Protein AF-A0A6J5XBX4-F1 (afdb_monomer_lite)

Radius of gyration: 30.6 Å; chains: 1; bounding box: 51×80×102 Å

Organism: Prunus armeniaca (NCBI:txid36596)

Secondary structure (DSSP, 8-state):
-------------------GGGGGGGS-----------------------------------------------GGGTGGGGG--HHHHHHHHHHHHHT---SSHHHHHHHTB-TTT-SS-SHHHHHHHHHHHHHHHHHHHHTT-TT--HHHHHHHHHHHH-IIIIIHHHHHHTTGGGTSB--TTS-TTSHHHHHHHHHHHHHHHHHHHT-HHHHHHHHHHHTTT-S-S----

pLDDT: mean 74.4, std 26.39, range [29.2, 98.69]

InterPro domains:
  IPR000999 Ribonuclease III domain [PF14622] (106-212)
  IPR000999 Ribonuclease III domain [PS50142] (91-210)
  IPR000999 Ribonuclease III domain [SM00535] (106-232)
  IPR036389 Ribonuclease III, endonuclease domain superfamily [G3DSA:1.10.1520.10] (89-220)
  IPR036389 Ribonuclease III, endonuclease domain superfamily [SSF69065] (86-211)

Structure (mmCIF, N/CA/C/O backbone):
data_AF-A0A6J5XBX4-F1
#
_entry.id   AF-A0A6J5XBX4-F1
#
loop_
_atom_site.group_PDB
_atom_site.id
_atom_site.type_symbol
_atom_site.label_atom_id
_atom_site.label_alt_id
_atom_site.label_comp_id
_atom_site.label_asym_id
_atom_site.label_entity_id
_atom_site.label_seq_id
_atom_site.pdbx_PDB_ins_code
_atom_site.Cartn_x
_atom_site.Cartn_y
_atom_site.Cartn_z
_atom_site.occupancy
_atom_site.B_iso_or_equiv
_atom_site.auth_seq_id
_atom_site.auth_comp_id
_atom_site.auth_asym_id
_atom_site.auth_atom_id
_atom_site.pdbx_PDB_model_num
ATOM 1 N N . MET A 1 1 ? 5.581 52.463 46.052 1.00 43.09 1 MET A N 1
ATOM 2 C CA . MET A 1 1 ? 6.603 51.425 46.318 1.00 43.09 1 MET A CA 1
ATOM 3 C C . MET A 1 1 ? 6.153 50.147 45.623 1.00 43.09 1 MET A C 1
ATOM 5 O O . MET A 1 1 ? 5.065 49.698 45.934 1.00 43.09 1 MET A O 1
ATOM 9 N N . MET A 1 2 ? 6.795 49.596 44.590 1.00 37.59 2 MET A N 1
ATOM 10 C CA . MET A 1 2 ? 8.200 49.646 44.149 1.00 37.59 2 MET A CA 1
ATOM 11 C C . MET A 1 2 ? 9.188 49.024 45.144 1.00 37.59 2 MET A C 1
ATOM 13 O O . MET A 1 2 ? 9.415 49.614 46.196 1.00 37.59 2 MET A O 1
ATOM 17 N N . LEU A 1 3 ? 9.756 47.886 44.708 1.00 39.56 3 LEU A N 1
ATOM 18 C CA . LEU A 1 3 ? 11.007 47.175 45.051 1.00 39.56 3 LEU A CA 1
ATOM 19 C C . LEU A 1 3 ? 10.707 45.675 45.231 1.00 39.56 3 LEU A C 1
ATOM 21 O O . LEU A 1 3 ? 10.083 45.269 46.202 1.00 39.56 3 LEU A O 1
ATOM 25 N N . LEU A 1 4 ? 10.900 44.848 44.198 1.00 39.78 4 LEU A N 1
ATOM 26 C CA . LEU A 1 4 ? 12.183 44.232 43.811 1.00 39.78 4 LEU A CA 1
ATOM 27 C C . LEU A 1 4 ? 12.921 43.562 44.979 1.00 39.78 4 LEU A C 1
ATOM 29 O O . LEU A 1 4 ? 13.556 44.233 45.786 1.00 39.78 4 LEU A O 1
ATOM 33 N N . TRP A 1 5 ? 12.988 42.232 44.915 1.00 43.03 5 TRP A N 1
ATOM 34 C CA . TRP A 1 5 ? 14.224 41.503 45.188 1.00 43.03 5 TRP A CA 1
ATOM 35 C C . TRP A 1 5 ? 14.583 40.679 43.944 1.00 43.03 5 TRP A C 1
ATOM 37 O O . TRP A 1 5 ? 13.743 39.986 43.374 1.00 43.03 5 TRP A O 1
ATOM 47 N N . LEU A 1 6 ? 15.827 40.823 43.495 1.00 43.91 6 LEU A N 1
ATOM 48 C CA . LEU A 1 6 ? 16.440 40.143 42.349 1.00 43.91 6 LEU A CA 1
ATOM 49 C C . LEU A 1 6 ? 17.718 39.425 42.832 1.00 43.91 6 LEU A C 1
ATOM 51 O O . LEU A 1 6 ? 18.160 39.670 43.949 1.00 43.91 6 LEU A O 1
ATOM 55 N N . PHE A 1 7 ? 18.337 38.634 41.941 1.00 38.19 7 PHE A N 1
ATOM 56 C CA . PHE A 1 7 ? 19.600 37.875 42.102 1.00 38.19 7 PHE A CA 1
ATOM 57 C C . PHE A 1 7 ? 19.521 36.559 42.929 1.00 38.19 7 PHE A C 1
ATOM 59 O O . PHE A 1 7 ? 18.923 36.528 43.992 1.00 38.19 7 PHE A O 1
ATOM 66 N N . SER A 1 8 ? 20.143 35.432 42.520 1.00 33.75 8 SER A N 1
ATOM 67 C CA . SER A 1 8 ? 20.752 35.090 41.211 1.00 33.75 8 SER A CA 1
ATOM 68 C C . SER A 1 8 ? 21.106 33.593 41.039 1.00 33.75 8 SER A C 1
ATOM 70 O O . SER A 1 8 ? 21.663 32.995 41.949 1.00 33.75 8 SER A O 1
ATOM 72 N N . SER A 1 9 ? 20.896 33.052 39.824 1.00 38.34 9 SER A N 1
ATOM 73 C CA . SER A 1 9 ? 21.749 32.083 39.074 1.00 38.34 9 SER A CA 1
ATOM 74 C C . SER A 1 9 ? 22.367 30.861 39.811 1.00 38.34 9 SER A C 1
ATOM 76 O O . SER A 1 9 ? 23.309 31.021 40.580 1.00 38.34 9 SER A O 1
ATOM 78 N N . ARG A 1 10 ? 21.993 29.597 39.498 1.00 38.75 10 ARG A N 1
ATOM 79 C CA . ARG A 1 10 ? 22.604 28.671 38.478 1.00 38.75 10 ARG A CA 1
ATOM 80 C C . ARG A 1 10 ? 22.018 27.234 38.637 1.00 38.75 10 ARG A C 1
ATOM 82 O O . ARG A 1 10 ? 21.456 26.970 39.687 1.00 38.75 10 ARG A O 1
ATOM 89 N N . ARG A 1 11 ? 22.114 26.231 37.732 1.00 37.88 11 ARG A N 1
ATOM 90 C CA . ARG A 1 11 ? 22.631 26.066 36.339 1.00 37.88 11 ARG A CA 1
ATOM 91 C C . ARG A 1 11 ? 22.046 24.773 35.692 1.00 37.88 11 ARG A C 1
ATOM 93 O O . ARG A 1 11 ? 22.418 23.688 36.118 1.00 37.88 11 ARG A O 1
ATOM 100 N N . GLY A 1 12 ? 21.316 24.874 34.569 1.00 32.12 12 GLY A N 1
ATOM 101 C CA . GLY A 1 12 ? 21.029 23.753 33.631 1.00 32.12 12 GLY A CA 1
ATOM 102 C C . GLY A 1 12 ? 19.823 22.867 34.000 1.00 32.12 12 GLY A C 1
ATOM 103 O O . GLY A 1 12 ? 19.654 22.513 35.153 1.00 32.12 12 GLY A O 1
ATOM 104 N N . ARG A 1 13 ? 18.933 22.466 33.083 1.00 38.69 13 ARG A N 1
ATOM 105 C CA . ARG A 1 13 ? 19.148 21.891 31.738 1.00 38.69 13 ARG A CA 1
ATOM 106 C C . ARG A 1 13 ? 17.944 22.234 30.829 1.00 38.69 13 ARG A C 1
ATOM 108 O O . ARG A 1 13 ? 16.817 22.283 31.307 1.00 38.69 13 ARG A O 1
ATOM 115 N N . ARG A 1 14 ? 18.167 22.498 29.533 1.00 37.31 14 ARG A N 1
ATOM 116 C CA . ARG A 1 14 ? 17.094 22.859 28.578 1.00 37.31 14 ARG A CA 1
ATOM 117 C C . ARG A 1 14 ? 16.265 21.625 28.193 1.00 37.31 14 ARG A C 1
ATOM 119 O O . ARG A 1 14 ? 16.798 20.756 27.511 1.00 37.31 14 ARG A O 1
ATOM 126 N N . SER A 1 15 ? 14.975 21.612 28.521 1.00 40.94 15 SER A N 1
ATOM 127 C CA . SER A 1 15 ? 13.969 20.850 27.768 1.00 40.94 15 SER A CA 1
ATOM 128 C C . SER A 1 15 ? 13.243 21.819 26.845 1.00 40.94 15 SER A C 1
ATOM 130 O O . SER A 1 15 ? 12.571 22.733 27.316 1.00 40.94 15 SER A O 1
ATOM 132 N N . GLN A 1 16 ? 13.405 21.652 25.533 1.00 43.25 16 GLN A N 1
ATOM 133 C CA . GLN A 1 16 ? 12.597 22.379 24.558 1.00 43.25 16 GLN A CA 1
ATOM 134 C C . GLN A 1 16 ? 11.221 21.716 24.492 1.00 43.25 16 GLN A C 1
ATOM 136 O O . GLN A 1 16 ? 11.090 20.604 23.987 1.00 43.25 16 GLN A O 1
ATOM 141 N N . ALA A 1 17 ? 10.201 22.393 25.018 1.00 40.22 17 ALA A N 1
ATOM 142 C CA . ALA A 1 17 ? 8.822 22.057 24.701 1.00 40.22 17 ALA A CA 1
ATOM 143 C C . ALA A 1 17 ? 8.574 22.449 23.239 1.00 40.22 17 ALA A C 1
ATOM 145 O O . ALA A 1 17 ? 8.551 23.634 22.912 1.00 40.22 17 ALA A O 1
ATOM 146 N N . ILE A 1 18 ? 8.445 21.457 22.358 1.00 42.72 18 ILE A N 1
ATOM 147 C CA . ILE A 1 18 ? 8.071 21.684 20.961 1.00 42.72 18 ILE A CA 1
ATOM 148 C C . ILE A 1 18 ? 6.553 21.875 20.939 1.00 42.72 18 ILE A C 1
ATOM 150 O O . ILE A 1 18 ? 5.797 20.910 21.053 1.00 42.72 18 ILE A O 1
ATOM 154 N N . THR A 1 19 ? 6.110 23.128 20.850 1.00 42.91 19 THR A N 1
ATOM 155 C CA . THR A 1 19 ? 4.705 23.465 20.609 1.00 42.91 19 THR A CA 1
ATOM 156 C C . THR A 1 19 ? 4.312 23.111 19.176 1.00 42.91 19 THR A C 1
ATOM 158 O O . THR A 1 19 ? 5.121 23.170 18.247 1.00 42.91 19 THR A O 1
ATOM 161 N N . VAL A 1 20 ? 3.050 22.718 18.997 1.00 49.91 20 VAL A N 1
ATOM 162 C CA . VAL A 1 20 ? 2.540 22.138 17.740 1.00 49.91 20 VAL A CA 1
ATOM 163 C C . VAL A 1 20 ? 2.503 23.165 16.589 1.00 49.91 20 VAL A C 1
ATOM 165 O O . VAL A 1 20 ? 2.514 22.784 15.420 1.00 49.91 20 VAL A O 1
ATOM 168 N N . ASP A 1 21 ? 2.569 24.463 16.904 1.00 45.53 21 ASP A N 1
ATOM 169 C CA . ASP A 1 21 ? 2.578 25.577 15.942 1.00 45.53 21 ASP A CA 1
ATOM 170 C C . ASP A 1 21 ? 3.748 25.547 14.944 1.00 45.53 21 ASP A C 1
ATOM 172 O O . ASP A 1 21 ? 3.637 26.068 13.833 1.00 45.53 21 ASP A O 1
ATOM 176 N N . MET A 1 22 ? 4.880 24.921 15.294 1.00 44.16 22 MET A N 1
ATOM 177 C CA . MET A 1 22 ? 6.066 24.947 14.429 1.00 44.16 22 MET A CA 1
ATOM 178 C C . MET A 1 22 ? 5.907 24.106 13.148 1.00 44.16 22 MET A C 1
ATOM 180 O O . MET A 1 22 ? 6.608 24.354 12.168 1.00 44.16 22 MET A O 1
ATOM 184 N N . VAL A 1 23 ? 4.967 23.152 13.116 1.00 48.44 23 VAL A N 1
ATOM 185 C CA . VAL A 1 23 ? 4.737 22.282 11.945 1.00 48.44 23 VAL A CA 1
ATOM 186 C C . VAL A 1 23 ? 3.927 22.989 10.849 1.00 48.44 23 VAL A C 1
ATOM 188 O O . VAL A 1 23 ? 4.142 22.720 9.669 1.00 48.44 23 VAL A O 1
ATOM 191 N N . MET A 1 24 ? 3.063 23.951 11.197 1.00 45.25 24 MET A N 1
ATOM 192 C CA . MET A 1 24 ? 2.291 24.718 10.203 1.00 45.25 24 MET A CA 1
ATOM 193 C C . MET A 1 24 ? 3.092 25.842 9.529 1.00 45.25 24 MET A C 1
ATOM 195 O O . MET A 1 24 ? 2.764 26.250 8.418 1.00 45.25 24 MET A O 1
ATOM 199 N N . SER A 1 25 ? 4.193 26.298 10.135 1.00 37.94 25 SER A N 1
ATOM 200 C CA . SER A 1 25 ? 5.011 27.397 9.591 1.00 37.94 25 SER A CA 1
ATOM 201 C C . SER A 1 25 ? 5.990 26.977 8.474 1.00 37.94 25 SER A C 1
ATOM 203 O O . SER A 1 25 ? 6.701 27.810 7.919 1.00 37.94 25 SER A O 1
AT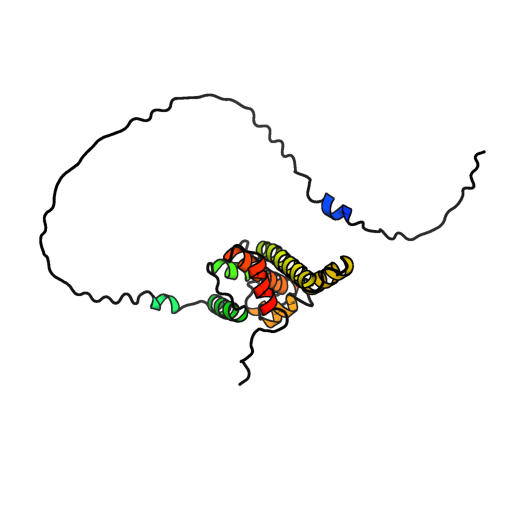OM 205 N N . MET A 1 26 ? 6.039 25.686 8.111 1.00 41.09 26 MET A N 1
ATOM 206 C CA . MET A 1 26 ? 6.862 25.178 6.996 1.00 41.09 26 MET A CA 1
ATOM 207 C C . MET A 1 26 ? 6.098 25.010 5.670 1.00 41.09 26 MET A C 1
ATOM 209 O O . MET A 1 26 ? 6.714 24.666 4.663 1.00 41.09 26 MET A O 1
ATOM 213 N N . ILE A 1 27 ? 4.787 25.283 5.634 1.00 46.47 27 ILE A N 1
ATOM 214 C CA . ILE A 1 27 ? 3.955 25.192 4.419 1.00 46.47 27 ILE A CA 1
ATOM 215 C C . ILE A 1 27 ? 3.324 26.555 4.095 1.00 46.47 27 ILE A C 1
ATOM 217 O O . ILE A 1 27 ? 2.117 26.654 3.932 1.00 46.47 27 ILE A O 1
ATOM 221 N N . LEU A 1 28 ? 4.135 27.617 4.008 1.00 41.31 28 LEU A N 1
ATOM 222 C CA . LEU A 1 28 ? 3.780 28.882 3.338 1.00 41.31 28 LEU A CA 1
ATOM 223 C C . LEU A 1 28 ? 5.036 29.759 3.147 1.00 41.31 28 LEU A C 1
ATOM 225 O O . LEU A 1 28 ? 5.238 30.757 3.833 1.00 41.31 28 LEU A O 1
ATOM 229 N N . ASN A 1 29 ? 5.911 29.388 2.208 1.00 29.20 29 ASN A N 1
ATOM 230 C CA . ASN A 1 29 ? 6.963 30.296 1.739 1.00 29.20 29 ASN A CA 1
ATOM 231 C C . ASN A 1 29 ? 7.259 30.074 0.241 1.00 29.20 29 ASN A C 1
ATOM 233 O O . ASN A 1 29 ? 8.091 29.230 -0.107 1.00 29.20 29 ASN A O 1
ATOM 237 N N . PRO A 1 30 ? 6.543 30.764 -0.668 1.00 37.78 30 PRO A N 1
ATOM 238 C CA . PRO A 1 30 ? 6.805 30.696 -2.100 1.00 37.78 30 PRO A CA 1
ATOM 239 C C . PRO A 1 30 ? 8.150 31.355 -2.421 1.00 37.78 30 PRO A C 1
ATOM 241 O O . PRO A 1 30 ? 8.378 32.513 -2.083 1.00 37.78 30 PRO A O 1
ATOM 244 N N . GLN A 1 31 ? 9.042 30.637 -3.105 1.00 35.28 31 GLN A N 1
ATOM 245 C CA . GLN A 1 31 ? 10.264 31.237 -3.643 1.00 35.28 31 GLN A CA 1
ATOM 246 C C . GLN A 1 31 ? 9.913 32.162 -4.815 1.00 35.28 31 GLN A C 1
ATOM 248 O O . GLN A 1 31 ? 9.538 31.706 -5.895 1.00 35.28 31 GLN A O 1
ATOM 253 N N . GLU A 1 32 ? 10.039 33.466 -4.585 1.00 30.59 32 GLU A N 1
ATOM 254 C CA . GLU A 1 32 ? 9.756 34.521 -5.554 1.00 30.59 32 GLU A CA 1
ATOM 255 C C . GLU A 1 32 ? 10.888 34.632 -6.595 1.00 30.59 32 GLU A C 1
ATOM 257 O O . GLU A 1 32 ? 11.850 35.387 -6.451 1.00 30.59 32 GLU A O 1
ATOM 262 N N . SER A 1 33 ? 10.798 33.847 -7.672 1.00 30.70 33 SER A N 1
ATOM 263 C CA . SER A 1 33 ? 11.747 33.890 -8.789 1.00 30.70 33 SER A CA 1
ATOM 264 C C . SER A 1 33 ? 11.386 34.994 -9.790 1.00 30.70 33 SER A C 1
ATOM 266 O O . SER A 1 33 ? 10.845 34.756 -10.871 1.00 30.70 33 SER A O 1
ATOM 268 N N . HIS A 1 34 ? 11.721 36.236 -9.434 1.00 29.84 34 HIS A N 1
ATOM 269 C CA . HIS A 1 34 ? 11.475 37.422 -10.259 1.00 29.84 34 HIS A CA 1
ATOM 270 C C . HIS A 1 34 ? 12.356 37.448 -11.533 1.00 29.84 34 HIS A C 1
ATOM 272 O O . HIS A 1 34 ? 13.347 38.173 -11.634 1.00 29.84 34 HIS A O 1
ATOM 278 N N . SER A 1 35 ? 11.990 36.655 -12.547 1.00 36.03 35 SER A N 1
ATOM 279 C CA . SER A 1 35 ? 12.616 36.719 -13.873 1.00 36.03 35 SER A CA 1
ATOM 280 C C . SER A 1 35 ? 12.106 37.939 -14.652 1.00 36.03 35 SER A 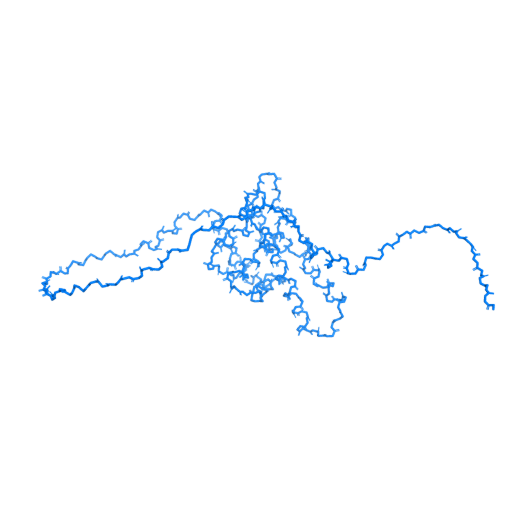C 1
ATOM 282 O O . SER A 1 35 ? 10.946 38.041 -15.050 1.00 36.03 35 SER A O 1
ATOM 284 N N . ASN A 1 36 ? 12.992 38.915 -14.844 1.00 34.12 36 ASN A N 1
ATOM 285 C CA . ASN A 1 36 ? 12.706 40.148 -15.568 1.00 34.12 36 ASN A CA 1
ATOM 286 C C . ASN A 1 36 ? 12.706 39.887 -17.085 1.00 34.12 36 ASN A C 1
ATOM 288 O O . ASN A 1 36 ? 13.771 39.828 -17.700 1.00 34.12 36 ASN A O 1
ATOM 292 N N . SER A 1 37 ? 11.525 39.764 -17.700 1.00 37.75 37 SER A N 1
ATOM 293 C CA . SER A 1 37 ? 11.384 39.798 -19.161 1.00 37.75 37 SER A CA 1
ATOM 294 C C . SER A 1 37 ? 10.488 40.961 -19.596 1.00 37.75 37 SER A C 1
ATOM 296 O O . SER A 1 37 ? 9.327 41.095 -19.215 1.00 37.75 37 SER A O 1
ATOM 298 N N . ARG A 1 38 ? 11.094 41.872 -20.362 1.00 35.78 38 ARG A N 1
ATOM 299 C CA . ARG A 1 38 ? 10.529 43.168 -20.745 1.00 35.78 38 ARG A CA 1
ATOM 300 C C . ARG A 1 38 ? 9.515 43.013 -21.878 1.00 35.78 38 ARG A C 1
ATOM 302 O O . ARG A 1 38 ? 9.807 42.418 -22.911 1.00 35.78 38 ARG A O 1
ATOM 309 N N . THR A 1 39 ? 8.355 43.638 -21.713 1.00 33.81 39 THR A N 1
ATOM 310 C CA . THR A 1 39 ? 7.280 43.682 -22.706 1.00 33.81 39 THR A CA 1
ATOM 311 C C . THR A 1 39 ? 7.687 44.397 -24.002 1.00 33.81 39 THR A C 1
ATOM 313 O O . THR A 1 39 ? 8.233 45.501 -23.987 1.00 33.81 39 THR A O 1
ATOM 316 N N . LYS A 1 40 ? 7.321 43.810 -25.148 1.00 37.78 40 LYS A N 1
ATOM 317 C CA . LYS A 1 40 ? 7.043 44.523 -26.406 1.00 37.78 40 LYS A CA 1
ATOM 318 C C . LYS A 1 40 ? 5.854 43.845 -27.089 1.00 37.78 40 LYS A C 1
ATOM 320 O O . LYS A 1 40 ? 5.917 42.661 -27.389 1.00 37.78 40 LYS A O 1
ATOM 325 N N . GLY A 1 41 ? 4.770 44.597 -27.277 1.00 33.69 41 GLY A N 1
ATOM 326 C CA . GLY A 1 41 ? 3.550 44.121 -27.937 1.00 33.69 41 GLY A CA 1
ATOM 327 C C . GLY A 1 41 ? 3.555 44.321 -29.457 1.00 33.69 41 GLY A C 1
ATOM 328 O O . GLY A 1 41 ? 4.612 44.531 -30.058 1.00 33.69 41 GLY A O 1
ATOM 329 N N . LYS A 1 42 ? 2.337 44.377 -30.026 1.00 38.38 42 LYS A N 1
ATOM 330 C CA . LYS A 1 42 ? 1.967 44.183 -31.451 1.00 38.38 42 LYS A CA 1
ATOM 331 C C . LYS A 1 42 ? 1.928 42.681 -31.803 1.00 38.38 42 LYS A C 1
ATOM 333 O O . LYS A 1 42 ? 2.773 41.934 -31.338 1.00 38.38 42 LYS A O 1
ATOM 338 N N . ASP A 1 43 ? 0.971 42.163 -32.572 1.00 37.59 43 ASP A N 1
ATOM 339 C CA . ASP A 1 43 ? -0.063 42.801 -33.402 1.00 37.59 43 ASP A CA 1
ATOM 340 C C . ASP A 1 43 ? -1.448 42.155 -33.168 1.00 37.59 43 ASP A C 1
ATOM 342 O O . ASP A 1 43 ? -1.544 40.962 -32.891 1.00 37.59 43 ASP A O 1
ATOM 346 N N . CYS A 1 44 ? -2.526 42.932 -33.298 1.00 46.00 44 CYS A N 1
ATOM 347 C CA . CYS A 1 44 ? -3.902 42.449 -33.174 1.00 46.00 44 CYS A CA 1
ATOM 348 C C . CYS A 1 44 ? -4.534 42.392 -34.569 1.00 46.00 44 CYS A C 1
ATOM 350 O O . CYS A 1 44 ? -4.948 43.420 -35.108 1.00 46.00 44 CYS A O 1
ATOM 352 N N . ARG A 1 45 ? -4.601 41.200 -35.184 1.00 40.72 45 ARG A N 1
ATOM 353 C CA . ARG A 1 45 ? -5.062 41.074 -36.576 1.00 40.72 45 ARG A CA 1
ATOM 354 C C . ARG A 1 45 ? -6.117 39.989 -36.802 1.00 40.72 45 ARG A C 1
ATOM 356 O O . ARG A 1 45 ? -5.815 38.845 -37.101 1.00 40.72 45 ARG A O 1
ATOM 363 N N . LYS A 1 46 ? -7.366 40.464 -36.759 1.00 38.94 46 LYS A N 1
ATOM 364 C CA . LYS A 1 46 ? -8.554 40.013 -37.508 1.00 38.94 46 LYS A CA 1
ATOM 365 C C . LYS A 1 46 ? -8.852 38.508 -37.574 1.00 38.94 46 LYS A C 1
ATOM 367 O O . LYS A 1 46 ? -8.360 37.779 -38.429 1.00 38.94 46 LYS A O 1
ATOM 372 N N . VAL A 1 47 ? -9.897 38.154 -36.826 1.00 41.53 47 VAL A N 1
ATOM 373 C CA . VAL A 1 47 ? -10.887 37.132 -37.193 1.00 41.53 47 VAL A CA 1
ATOM 374 C C . VAL A 1 47 ? -11.243 37.209 -38.685 1.00 41.53 47 VAL A C 1
ATOM 376 O O . VAL A 1 47 ? -11.601 38.276 -39.191 1.00 41.53 47 VAL A O 1
ATOM 379 N N . LYS A 1 48 ? -11.252 36.056 -39.360 1.00 39.66 48 LYS A N 1
ATOM 380 C CA . LYS A 1 48 ? -12.049 35.833 -40.572 1.00 39.66 48 LYS A CA 1
ATOM 381 C C . LYS A 1 48 ? -12.580 34.399 -40.581 1.00 39.66 48 LYS A C 1
ATOM 383 O O . LYS A 1 48 ? -11.927 33.479 -41.057 1.00 39.66 48 LYS A O 1
ATOM 388 N N . MET A 1 49 ? -13.781 34.228 -40.037 1.00 43.97 49 MET A N 1
ATOM 389 C CA . MET A 1 49 ? -14.599 33.043 -40.285 1.00 43.97 49 MET A CA 1
ATOM 390 C C . MET A 1 49 ? -15.277 33.226 -41.651 1.00 43.97 49 MET A C 1
ATOM 392 O O . MET A 1 49 ? -15.880 34.273 -41.885 1.00 43.97 49 MET A O 1
ATOM 396 N N . ALA A 1 50 ? -15.192 32.243 -42.547 1.00 45.47 50 ALA A N 1
ATOM 397 C CA . ALA A 1 50 ? -15.969 32.214 -43.787 1.00 45.47 50 ALA A CA 1
ATOM 398 C C . ALA A 1 50 ? -16.395 30.762 -44.099 1.00 45.47 50 ALA A C 1
ATOM 400 O O . ALA A 1 50 ? -15.581 29.864 -43.883 1.00 45.47 50 ALA A O 1
ATOM 401 N N . PRO A 1 51 ? -17.642 30.498 -44.543 1.00 53.44 51 PRO A N 1
ATOM 402 C CA . PRO A 1 51 ? -18.194 29.141 -44.540 1.00 53.44 51 PRO A CA 1
ATOM 403 C C . PRO A 1 51 ? -18.566 28.612 -45.940 1.00 53.44 51 PRO A C 1
ATOM 405 O O . PRO A 1 51 ? -18.577 29.365 -46.909 1.00 53.44 51 PRO A O 1
ATOM 408 N N . ARG A 1 52 ? -19.053 27.359 -45.959 1.00 45.59 52 ARG A N 1
ATOM 409 C CA . ARG A 1 52 ? -19.788 26.670 -47.046 1.00 45.59 52 ARG A CA 1
ATOM 410 C C . ARG A 1 52 ? -18.947 26.190 -48.240 1.00 45.59 52 ARG A C 1
ATOM 412 O O . ARG A 1 52 ? -18.339 26.983 -48.940 1.00 45.59 52 ARG A O 1
ATOM 419 N N . CYS A 1 53 ? -19.112 24.912 -48.586 1.00 40.94 53 CYS A N 1
ATOM 420 C CA . CYS A 1 53 ? -19.933 24.596 -49.757 1.00 40.94 53 CYS A CA 1
ATOM 421 C C . CYS A 1 53 ? -20.575 23.205 -49.670 1.00 40.94 53 CYS A C 1
ATOM 423 O O . CYS A 1 53 ? -20.025 22.269 -49.100 1.00 40.94 53 CYS A O 1
ATOM 425 N N . PHE A 1 54 ? -21.790 23.133 -50.204 1.00 46.16 54 PHE A N 1
ATOM 426 C CA . PHE A 1 54 ? -22.656 21.961 -50.287 1.00 46.16 54 PHE A CA 1
ATOM 427 C C . PHE A 1 54 ? -22.174 21.041 -51.420 1.00 46.16 54 PHE A C 1
ATOM 429 O O . PHE A 1 54 ? -21.869 21.538 -52.501 1.00 46.16 54 PHE A O 1
ATOM 436 N N . ALA A 1 55 ? -22.197 19.724 -51.219 1.00 47.44 55 ALA A N 1
ATOM 437 C CA . ALA A 1 55 ? -22.197 18.755 -52.315 1.00 47.44 55 ALA A CA 1
ATOM 438 C C . ALA A 1 55 ? -22.938 17.484 -51.877 1.00 47.44 55 ALA A C 1
ATOM 440 O O . ALA A 1 55 ? -22.346 16.527 -51.385 1.00 47.44 55 ALA A O 1
ATOM 441 N N . LEU A 1 56 ? -24.263 17.498 -52.035 1.00 49.78 56 LEU A N 1
ATOM 442 C CA . LEU A 1 56 ? -25.051 16.269 -52.075 1.00 49.78 56 LEU A CA 1
ATOM 443 C C . LEU A 1 56 ? -24.779 15.588 -53.420 1.00 49.78 56 LEU A C 1
ATOM 445 O O . LEU A 1 56 ? -24.944 16.229 -54.456 1.00 49.78 56 LEU A O 1
ATOM 449 N N . PHE A 1 57 ? -24.437 14.301 -53.415 1.00 45.34 57 PHE A N 1
ATOM 450 C CA . PHE A 1 57 ? -24.632 13.447 -54.585 1.00 45.34 57 PHE A CA 1
ATOM 451 C C . PHE A 1 57 ? -25.247 12.109 -54.175 1.00 45.34 57 PHE A C 1
ATOM 453 O O . PHE A 1 57 ? -25.122 11.656 -53.038 1.00 45.34 57 PHE A O 1
ATOM 460 N N . THR A 1 58 ? -26.029 11.557 -55.091 1.00 44.88 58 THR A N 1
ATOM 461 C CA . THR A 1 58 ? -27.206 10.740 -54.793 1.00 44.88 58 THR A CA 1
ATOM 462 C C . THR A 1 58 ? -27.006 9.238 -54.981 1.00 44.88 58 THR A C 1
ATOM 464 O O . THR A 1 58 ? -26.428 8.819 -55.974 1.00 44.88 58 THR A O 1
ATOM 467 N N . ILE A 1 59 ? -27.671 8.468 -54.110 1.00 48.53 59 ILE A N 1
ATOM 468 C CA . ILE A 1 59 ? -28.407 7.225 -54.427 1.00 48.53 59 ILE A CA 1
ATOM 469 C C . ILE A 1 59 ? -27.581 6.010 -54.917 1.00 48.53 59 ILE A C 1
ATOM 471 O O . ILE A 1 59 ? -27.235 5.869 -56.081 1.00 48.53 59 ILE A O 1
ATOM 475 N N . PHE A 1 60 ? -27.409 5.063 -53.986 1.00 46.06 60 PHE A N 1
ATOM 476 C CA . PHE A 1 60 ? -27.948 3.692 -54.070 1.00 46.06 60 PHE A CA 1
ATOM 477 C C . PHE A 1 60 ? -27.754 2.891 -55.380 1.00 46.06 60 PHE A C 1
ATOM 479 O O . PHE A 1 60 ? -28.503 3.048 -56.340 1.00 46.06 60 PHE A O 1
ATOM 486 N N . VAL A 1 61 ? -26.892 1.869 -55.325 1.00 44.22 61 VAL A N 1
ATOM 487 C CA . VAL A 1 61 ? -27.060 0.632 -56.110 1.00 44.22 61 VAL A CA 1
ATOM 488 C C . VAL A 1 61 ? -26.890 -0.561 -55.171 1.00 44.22 61 VAL A C 1
ATOM 490 O O . VAL A 1 61 ? -25.807 -0.802 -54.644 1.00 44.22 61 VAL A O 1
ATOM 493 N N . PHE A 1 62 ? -27.974 -1.308 -54.955 1.00 46.69 62 PHE A N 1
ATOM 494 C CA . PHE A 1 62 ? -27.920 -2.639 -54.351 1.00 46.69 62 PHE A CA 1
ATOM 495 C C . PHE A 1 62 ? -27.476 -3.646 -55.417 1.00 46.69 62 PHE A C 1
ATOM 497 O O . PHE A 1 62 ? -28.130 -3.770 -56.450 1.00 46.69 62 PHE A O 1
ATOM 504 N N . ALA A 1 63 ? -26.421 -4.412 -55.142 1.00 42.00 63 ALA A N 1
ATOM 505 C CA . ALA A 1 63 ? -26.096 -5.627 -55.881 1.00 42.00 63 ALA A CA 1
ATOM 506 C C . ALA A 1 63 ? -25.630 -6.704 -54.892 1.00 42.00 63 ALA A C 1
ATOM 508 O O . ALA A 1 63 ? -24.697 -6.501 -54.118 1.00 42.00 63 ALA A O 1
ATOM 509 N N . ILE A 1 64 ? -26.339 -7.831 -54.887 1.00 53.41 64 ILE A N 1
ATOM 510 C CA . ILE A 1 64 ? -26.141 -8.943 -53.954 1.00 53.41 64 ILE A CA 1
ATOM 511 C C . ILE A 1 64 ? -24.919 -9.760 -54.393 1.00 53.41 64 ILE A C 1
ATOM 513 O O . ILE A 1 64 ? -24.868 -10.216 -55.532 1.00 53.41 64 ILE A O 1
ATOM 517 N N . ILE A 1 65 ? -23.976 -10.007 -53.478 1.00 54.69 65 ILE A N 1
ATOM 518 C CA . ILE A 1 65 ? -22.906 -11.006 -53.638 1.00 54.69 65 ILE A CA 1
ATOM 519 C C . ILE A 1 65 ? -22.895 -11.891 -52.375 1.00 54.69 65 ILE A C 1
ATOM 521 O O . ILE A 1 65 ? -22.979 -11.355 -51.266 1.00 54.69 65 ILE A O 1
ATOM 525 N N . PRO A 1 66 ? -22.869 -13.232 -52.502 1.00 47.31 66 PRO A N 1
ATOM 526 C CA . PRO A 1 66 ? -23.210 -14.121 -51.397 1.00 47.31 66 PRO A CA 1
ATOM 527 C C . PRO A 1 66 ? -22.059 -14.375 -50.412 1.00 47.31 66 PRO A C 1
ATOM 529 O O . PRO A 1 66 ? -20.952 -14.742 -50.789 1.00 47.31 66 PRO A O 1
ATOM 532 N N . HIS A 1 67 ? -22.397 -14.282 -49.125 1.00 51.06 67 HIS A N 1
ATOM 533 C CA . HIS A 1 67 ? -22.166 -15.327 -48.119 1.00 51.06 67 HIS A CA 1
ATOM 534 C C . HIS A 1 67 ? -20.909 -16.216 -48.291 1.00 51.06 67 HIS A C 1
ATOM 536 O O . HIS A 1 67 ? -21.003 -17.398 -48.627 1.00 51.06 67 HIS A O 1
ATOM 542 N N . ILE A 1 68 ? -19.739 -15.681 -47.931 1.00 51.66 68 ILE A N 1
ATOM 543 C CA . ILE A 1 68 ? -18.593 -16.505 -47.520 1.00 51.66 68 ILE A CA 1
ATOM 544 C C . ILE A 1 68 ? -18.614 -16.596 -45.992 1.00 51.66 68 ILE A C 1
ATOM 546 O O . ILE A 1 68 ? -18.231 -15.656 -45.295 1.00 51.66 68 ILE A O 1
ATOM 550 N N . GLN A 1 69 ? -19.052 -17.741 -45.464 1.00 50.25 69 GLN A N 1
ATOM 551 C CA . GLN A 1 69 ? -18.890 -18.094 -44.051 1.00 50.25 69 GLN A CA 1
ATOM 552 C C . GLN A 1 69 ? -17.427 -18.453 -43.764 1.00 50.25 69 GLN A C 1
ATOM 554 O O . GLN A 1 69 ? -17.063 -19.605 -43.542 1.00 50.25 69 GLN A O 1
ATOM 559 N N . GLY A 1 70 ? -16.574 -17.432 -43.729 1.00 38.69 70 GLY A N 1
ATOM 560 C CA . GLY A 1 70 ? -15.318 -17.512 -43.002 1.00 38.69 70 GLY A CA 1
ATOM 561 C C . GLY A 1 70 ? -15.614 -17.439 -41.510 1.00 38.69 70 GLY A C 1
ATOM 562 O O . GLY A 1 70 ? -15.579 -16.350 -40.940 1.00 38.69 70 GLY A O 1
ATOM 563 N N . ILE A 1 71 ? -15.897 -18.580 -40.867 1.00 42.19 71 ILE A N 1
ATOM 564 C CA . ILE A 1 71 ? -15.877 -18.679 -39.399 1.00 42.19 71 ILE A CA 1
ATOM 565 C C . ILE A 1 71 ? -14.410 -18.623 -38.953 1.00 42.19 71 ILE A C 1
ATOM 567 O O . ILE A 1 71 ? -13.803 -19.610 -38.548 1.00 42.19 71 ILE A O 1
ATOM 571 N N . ALA A 1 72 ? -13.831 -17.428 -39.039 1.00 39.50 72 ALA A N 1
ATOM 572 C CA . ALA A 1 72 ? -12.721 -17.047 -38.194 1.00 39.50 72 ALA A CA 1
ATOM 573 C C . ALA A 1 72 ? -13.314 -16.793 -36.805 1.00 39.50 72 ALA A C 1
ATOM 575 O O . ALA A 1 72 ? -13.727 -15.676 -36.481 1.00 39.50 72 ALA A O 1
ATOM 576 N N . THR A 1 73 ? -13.400 -17.846 -35.988 1.00 43.72 73 THR A N 1
ATOM 577 C CA . THR A 1 73 ? -13.555 -17.673 -34.544 1.00 43.72 73 THR A CA 1
ATOM 578 C C . THR A 1 73 ? -12.445 -16.736 -34.088 1.00 43.72 73 THR A C 1
ATOM 580 O O . THR A 1 73 ? -11.260 -17.037 -34.220 1.00 43.72 73 THR A O 1
ATOM 583 N N . ASN A 1 74 ? -12.832 -15.559 -33.593 1.00 51.47 74 ASN A N 1
ATOM 584 C CA . ASN A 1 74 ? -11.904 -14.546 -33.104 1.00 51.47 74 ASN A CA 1
ATOM 585 C C . ASN A 1 74 ? -11.351 -14.960 -31.728 1.00 51.47 74 ASN A C 1
ATOM 587 O O . ASN A 1 74 ? -11.605 -14.326 -30.705 1.00 51.47 74 ASN A O 1
ATOM 591 N N . ASP A 1 75 ? -10.599 -16.060 -31.725 1.00 45.59 75 ASP A N 1
ATOM 592 C CA . ASP A 1 75 ? -9.931 -16.651 -30.566 1.00 45.59 75 ASP A CA 1
ATOM 593 C C . ASP A 1 75 ? -8.563 -15.989 -30.288 1.00 45.59 75 ASP A C 1
ATOM 595 O O . ASP A 1 75 ? -7.744 -16.439 -29.487 1.00 45.59 75 ASP A O 1
ATOM 599 N N . GLN A 1 76 ? -8.311 -14.829 -30.905 1.00 45.66 76 GLN A N 1
ATOM 600 C CA . GLN A 1 76 ? -7.155 -13.989 -30.585 1.00 45.66 76 GLN A CA 1
ATOM 601 C C . GLN A 1 76 ? -7.283 -13.295 -29.220 1.00 45.66 76 GLN A C 1
ATOM 603 O O . GLN A 1 76 ? -6.310 -12.721 -28.729 1.00 45.66 76 GLN A O 1
ATOM 608 N N . ARG A 1 77 ? -8.444 -13.385 -28.553 1.00 42.84 77 ARG A N 1
ATOM 609 C CA . ARG A 1 77 ? -8.613 -12.888 -27.178 1.00 42.84 77 ARG A CA 1
ATOM 610 C C . ARG A 1 77 ? -8.026 -13.824 -26.111 1.00 42.84 77 ARG A C 1
ATOM 612 O O . ARG A 1 77 ? -7.798 -13.361 -24.997 1.00 42.84 77 ARG A O 1
ATOM 619 N N . ALA A 1 78 ? -7.736 -15.087 -26.444 1.00 46.06 78 ALA A N 1
ATOM 620 C CA . ALA A 1 78 ? -7.165 -16.069 -25.518 1.00 46.06 78 ALA A CA 1
ATOM 621 C C . ALA A 1 78 ? -5.619 -16.131 -25.539 1.00 46.06 78 ALA A C 1
ATOM 623 O O . ALA A 1 78 ? -4.995 -16.404 -24.512 1.00 46.06 78 ALA A O 1
ATOM 624 N N . GLN A 1 79 ? -4.968 -15.835 -26.673 1.00 41.16 79 GLN A N 1
ATOM 625 C CA . GLN A 1 79 ? -3.521 -16.074 -26.834 1.00 41.16 79 GLN A CA 1
ATOM 626 C C . GLN A 1 79 ? -2.585 -15.045 -26.169 1.00 41.16 79 GLN A C 1
ATOM 628 O O . GLN A 1 79 ? -1.405 -15.335 -25.976 1.00 41.16 79 GLN A O 1
ATOM 633 N N . ILE A 1 80 ? -3.079 -13.879 -25.737 1.00 48.16 80 ILE A N 1
ATOM 634 C CA . ILE A 1 80 ? -2.253 -12.876 -25.024 1.00 48.16 80 ILE A CA 1
ATOM 635 C C . ILE A 1 80 ? -1.840 -13.369 -23.613 1.00 48.16 80 ILE A C 1
ATOM 637 O O . ILE A 1 80 ? -0.871 -12.878 -23.039 1.00 48.16 80 ILE A O 1
ATOM 641 N N . SER A 1 81 ? -2.505 -14.400 -23.077 1.00 54.22 81 SER A N 1
ATOM 642 C CA . SER A 1 81 ? -2.242 -14.965 -21.741 1.00 54.22 81 SER A CA 1
ATOM 643 C C . SER A 1 81 ? -0.948 -15.804 -21.630 1.00 54.22 81 SER A C 1
ATOM 645 O O . SER A 1 81 ? -0.509 -16.148 -20.535 1.00 54.22 81 SER A O 1
ATOM 647 N N . VAL A 1 82 ? -0.305 -16.163 -22.749 1.00 53.88 82 VAL A N 1
ATOM 648 C CA . VAL A 1 82 ? 0.641 -17.303 -22.800 1.00 53.88 82 VAL A CA 1
ATOM 649 C C . VAL A 1 82 ? 2.100 -16.944 -22.437 1.00 53.88 82 VAL A C 1
ATOM 651 O O . VAL A 1 82 ? 2.970 -17.815 -22.424 1.00 53.88 82 VAL A O 1
ATOM 654 N N . ARG A 1 83 ? 2.417 -15.685 -22.088 1.00 59.97 83 ARG A N 1
ATOM 655 C CA . ARG A 1 83 ? 3.771 -15.320 -21.604 1.00 59.97 83 ARG A CA 1
ATOM 656 C C . ARG A 1 83 ? 3.825 -14.147 -20.614 1.00 59.97 83 ARG A C 1
ATOM 658 O O . ARG A 1 83 ? 4.687 -13.275 -20.715 1.00 59.97 83 ARG A O 1
ATOM 665 N N . SER A 1 84 ? 2.934 -14.148 -19.622 1.00 77.38 84 SER A N 1
ATOM 666 C CA . SER A 1 84 ? 3.055 -13.271 -18.447 1.00 77.38 84 SER A CA 1
ATOM 667 C C . SER A 1 84 ? 4.434 -13.422 -17.798 1.00 77.38 84 SER A C 1
ATOM 669 O O . SER A 1 84 ? 4.884 -14.537 -17.529 1.00 77.38 84 SER A O 1
ATOM 671 N N . SER A 1 85 ? 5.130 -12.307 -17.556 1.00 91.25 85 SER A N 1
ATOM 672 C CA . SER A 1 85 ? 6.429 -12.357 -16.874 1.00 91.25 85 SER A CA 1
ATOM 673 C C . SER A 1 85 ? 6.258 -12.820 -15.417 1.00 91.25 85 SER A C 1
ATOM 675 O O . SER A 1 85 ? 5.188 -12.597 -14.843 1.00 91.25 85 SER A O 1
ATOM 677 N N . PRO A 1 86 ? 7.295 -13.385 -14.763 1.00 93.44 86 PRO A N 1
ATOM 678 C CA . PRO A 1 86 ? 7.212 -13.778 -13.353 1.00 93.44 86 PRO A CA 1
ATOM 679 C C . PRO A 1 86 ? 6.745 -12.642 -12.429 1.00 93.44 86 PRO A C 1
ATOM 681 O O . PRO A 1 86 ? 6.056 -12.888 -11.443 1.00 93.44 86 PRO A O 1
ATOM 684 N N . PHE A 1 87 ? 7.074 -11.394 -12.780 1.00 95.00 87 PHE A N 1
ATOM 685 C CA . PHE A 1 87 ? 6.614 -10.207 -12.069 1.00 95.00 87 PHE A CA 1
ATOM 686 C C . PHE A 1 87 ? 5.109 -9.968 -12.254 1.00 95.00 87 PHE A C 1
ATOM 688 O O . PHE A 1 87 ? 4.415 -9.798 -11.260 1.00 95.00 87 PHE A O 1
ATOM 695 N N . GLU A 1 88 ? 4.578 -10.034 -13.479 1.00 95.25 88 GLU A N 1
ATOM 696 C CA . GLU A 1 88 ? 3.131 -9.871 -13.720 1.00 95.25 88 GLU A CA 1
ATOM 697 C C . GLU A 1 88 ? 2.312 -10.985 -13.044 1.00 95.25 88 GLU A C 1
ATOM 699 O O . GLU A 1 88 ? 1.263 -10.714 -12.462 1.00 95.25 88 GLU A O 1
ATOM 704 N N . THR A 1 89 ? 2.820 -12.223 -13.020 1.00 95.94 89 THR A N 1
ATOM 705 C CA . THR A 1 89 ? 2.207 -13.326 -12.259 1.00 95.94 89 THR A CA 1
ATOM 706 C C . THR A 1 89 ? 2.210 -13.046 -10.752 1.00 95.94 89 THR A C 1
ATOM 708 O O . THR A 1 89 ? 1.198 -13.259 -10.086 1.00 95.94 89 THR A O 1
ATOM 711 N N . ALA A 1 90 ? 3.304 -12.507 -10.201 1.00 96.38 90 ALA A N 1
ATOM 712 C CA . ALA A 1 90 ? 3.357 -12.098 -8.797 1.00 96.38 90 ALA A CA 1
ATOM 713 C C . ALA A 1 90 ? 2.392 -10.936 -8.484 1.00 96.38 90 ALA A C 1
ATOM 715 O O . ALA A 1 90 ? 1.750 -10.947 -7.435 1.00 96.38 90 ALA A O 1
ATOM 716 N N . LEU A 1 91 ? 2.222 -9.972 -9.400 1.00 97.50 91 LEU A N 1
ATOM 717 C CA . LEU A 1 91 ? 1.213 -8.913 -9.268 1.00 97.50 91 LEU A CA 1
ATOM 718 C C . LEU A 1 91 ? -0.220 -9.469 -9.340 1.00 97.50 91 LEU A C 1
ATOM 720 O O . LEU A 1 91 ? -1.097 -8.986 -8.626 1.00 97.50 91 LEU A O 1
ATOM 724 N N . ALA A 1 92 ? -0.474 -10.490 -10.163 1.00 96.00 92 ALA A N 1
ATOM 725 C CA . ALA A 1 92 ? -1.771 -11.162 -10.225 1.00 96.00 92 ALA A CA 1
ATOM 726 C C . ALA A 1 92 ? -2.120 -11.859 -8.898 1.00 96.00 92 ALA A C 1
ATOM 728 O O . ALA A 1 92 ? -3.217 -11.645 -8.385 1.00 96.00 92 ALA A O 1
ATOM 729 N N . VAL A 1 93 ? -1.177 -12.601 -8.304 1.00 96.19 93 VAL A N 1
ATOM 730 C CA . VAL A 1 93 ? -1.339 -13.222 -6.973 1.00 96.19 93 VAL A CA 1
ATOM 731 C C . VAL A 1 93 ? -1.553 -12.165 -5.888 1.00 96.19 93 VAL A C 1
ATOM 733 O O . VAL A 1 93 ? -2.459 -12.300 -5.069 1.00 96.19 93 VAL A O 1
ATOM 736 N N . LEU A 1 94 ? -0.771 -11.081 -5.910 1.00 96.81 94 LEU A N 1
ATOM 737 C CA . LEU A 1 94 ? -0.886 -9.997 -4.936 1.00 96.81 94 LEU A CA 1
ATOM 738 C C . LEU A 1 94 ? -2.277 -9.333 -4.969 1.00 96.81 94 LEU A C 1
ATOM 740 O O . LEU A 1 94 ? -2.822 -9.011 -3.916 1.00 96.81 94 LEU A O 1
ATOM 744 N N . GLN A 1 95 ? -2.893 -9.188 -6.147 1.00 96.94 95 GLN A N 1
ATOM 745 C CA . GLN A 1 95 ? -4.275 -8.699 -6.265 1.00 96.94 95 GLN A CA 1
ATOM 746 C C . GLN A 1 95 ? -5.294 -9.606 -5.563 1.00 96.94 95 GLN A C 1
ATOM 748 O O . GLN A 1 95 ? -6.196 -9.083 -4.909 1.00 96.94 95 GLN A O 1
ATOM 753 N N . GLU A 1 96 ? -5.144 -10.934 -5.647 1.00 95.62 96 GLU A N 1
ATOM 754 C CA . GLU A 1 96 ? -6.019 -11.862 -4.911 1.00 95.62 96 GLU A CA 1
ATOM 755 C C . GLU A 1 96 ? -5.809 -11.740 -3.397 1.00 95.62 96 GLU A C 1
ATOM 757 O O . GLU A 1 96 ? -6.777 -11.683 -2.645 1.00 95.62 96 GLU A O 1
ATOM 762 N N . GLN A 1 97 ? -4.556 -11.626 -2.941 1.00 94.44 97 GLN A N 1
ATOM 763 C CA . GLN A 1 97 ? -4.229 -11.482 -1.515 1.00 94.44 97 GLN A CA 1
ATOM 764 C C . GLN A 1 97 ? -4.747 -10.171 -0.899 1.00 94.44 97 GLN A C 1
ATOM 766 O O . GLN A 1 97 ? -5.046 -10.130 0.292 1.00 94.44 97 GLN A O 1
ATOM 771 N N . ILE A 1 98 ? -4.846 -9.098 -1.688 1.00 95.31 98 ILE A N 1
ATOM 772 C CA . ILE A 1 98 ? -5.449 -7.822 -1.263 1.00 95.31 98 ILE A CA 1
ATOM 773 C C . ILE A 1 98 ? -6.985 -7.856 -1.405 1.00 95.31 98 ILE A C 1
ATOM 775 O O . ILE A 1 98 ? -7.680 -7.041 -0.802 1.00 95.31 98 ILE A O 1
ATOM 779 N N . GLY A 1 99 ? -7.526 -8.769 -2.218 1.00 95.88 99 GLY A N 1
ATOM 780 C CA . GLY A 1 99 ? -8.935 -8.782 -2.612 1.00 95.88 99 GLY A CA 1
ATOM 781 C C . GLY A 1 99 ? -9.317 -7.663 -3.591 1.00 95.88 99 GLY A C 1
ATOM 782 O O . GLY A 1 99 ? -10.497 -7.345 -3.714 1.00 95.88 99 GLY A O 1
ATOM 783 N N . TYR A 1 100 ? -8.348 -7.047 -4.284 1.00 97.25 100 TYR A N 1
ATOM 784 C CA . TYR A 1 100 ? -8.582 -5.904 -5.173 1.00 97.25 100 TYR A CA 1
ATOM 785 C C . TYR A 1 100 ? -8.046 -6.127 -6.590 1.00 97.25 100 TYR A C 1
ATOM 787 O O . TYR A 1 100 ? -6.856 -6.368 -6.793 1.00 97.25 100 TYR A O 1
ATOM 795 N N . LYS A 1 101 ? -8.922 -5.957 -7.588 1.00 97.50 101 LYS A N 1
ATOM 796 C CA . LYS A 1 101 ? -8.576 -5.987 -9.016 1.00 97.50 101 LYS A CA 1
ATOM 797 C C . LYS A 1 101 ? -8.407 -4.568 -9.553 1.00 97.50 101 LYS A C 1
ATOM 799 O O . LYS A 1 101 ? -9.377 -3.818 -9.636 1.00 97.50 101 LYS A O 1
ATOM 804 N N . PHE A 1 102 ? -7.187 -4.224 -9.960 1.00 97.75 102 PHE A N 1
ATOM 805 C CA . PHE A 1 102 ? -6.881 -2.919 -10.538 1.00 97.75 102 PHE A CA 1
ATOM 806 C C . PHE A 1 102 ? -7.465 -2.779 -11.947 1.00 97.75 102 PHE A C 1
ATOM 808 O O . PHE A 1 102 ? -7.188 -3.579 -12.841 1.00 97.75 102 PHE A O 1
ATOM 815 N N . ARG A 1 103 ? -8.199 -1.690 -12.170 1.00 97.31 103 ARG A N 1
ATOM 816 C CA . ARG A 1 103 ? -8.655 -1.215 -13.484 1.00 97.31 103 ARG A CA 1
ATOM 817 C C . ARG A 1 103 ? -7.462 -0.732 -14.310 1.00 97.31 103 ARG A C 1
ATOM 819 O O . ARG A 1 103 ? -7.417 -0.941 -15.520 1.00 97.31 103 ARG A O 1
ATOM 826 N N . LYS A 1 104 ? -6.481 -0.101 -13.652 1.00 97.19 104 LYS A N 1
ATOM 827 C CA . LYS A 1 104 ? -5.204 0.336 -14.237 1.00 97.19 104 LYS A CA 1
ATOM 828 C C . LYS A 1 104 ? -4.048 -0.464 -13.612 1.00 97.19 104 LYS A C 1
ATOM 830 O O . LYS A 1 104 ? -3.432 0.017 -12.659 1.00 97.19 104 LYS A O 1
ATOM 835 N N . PRO A 1 105 ? -3.680 -1.649 -14.141 1.00 95.25 105 PRO A N 1
ATOM 836 C CA . PRO A 1 105 ? -2.642 -2.506 -13.541 1.00 95.25 105 PRO A CA 1
ATOM 837 C C . PRO A 1 105 ? -1.263 -1.827 -13.431 1.00 95.25 105 PRO A C 1
ATOM 839 O O . PRO A 1 105 ? -0.477 -2.144 -12.538 1.00 95.25 105 PRO A O 1
ATOM 842 N N . GLY A 1 106 ? -0.990 -0.819 -14.270 1.00 97.25 106 GLY A N 1
ATOM 843 C CA . GLY A 1 106 ? 0.203 0.026 -14.163 1.00 97.25 106 GLY A CA 1
ATOM 844 C C . GLY A 1 106 ? 0.358 0.743 -12.812 1.00 97.25 106 GLY A C 1
ATOM 845 O O . GLY A 1 106 ? 1.489 0.999 -12.404 1.00 97.25 106 GLY A O 1
ATOM 846 N N . LEU A 1 107 ? -0.736 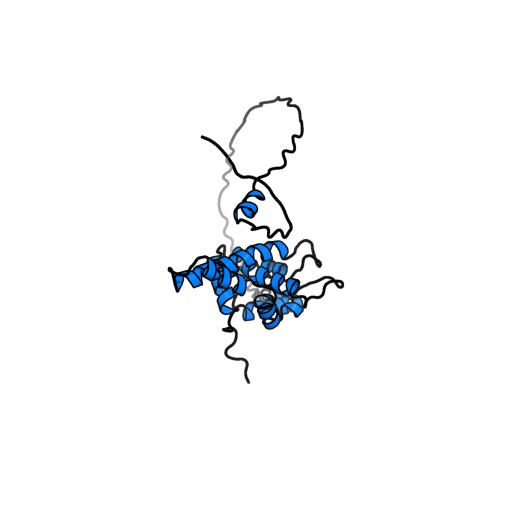1.010 -12.085 1.00 98.38 107 LEU A N 1
ATOM 847 C CA . LEU A 1 107 ? -0.675 1.594 -10.742 1.00 98.38 107 LEU A CA 1
ATOM 848 C C . LEU A 1 107 ? -0.051 0.614 -9.740 1.00 98.38 107 LEU A C 1
ATOM 850 O O . LEU A 1 107 ? 0.925 0.972 -9.088 1.00 98.38 107 LEU A O 1
ATOM 854 N N . LEU A 1 108 ? -0.521 -0.638 -9.691 1.00 98.44 108 LEU A N 1
ATOM 855 C CA . LEU A 1 108 ? 0.074 -1.681 -8.845 1.00 98.44 108 LEU A CA 1
ATOM 856 C C . LEU A 1 108 ? 1.533 -1.967 -9.230 1.00 98.44 108 LEU A C 1
ATOM 858 O O . LEU A 1 108 ? 2.404 -2.074 -8.362 1.00 98.44 108 LEU A O 1
ATOM 862 N N . ARG A 1 109 ? 1.819 -2.011 -10.539 1.00 98.12 109 ARG A N 1
ATOM 863 C CA . ARG A 1 109 ? 3.181 -2.135 -11.079 1.00 98.12 109 ARG A CA 1
ATOM 864 C C . ARG A 1 109 ? 4.104 -1.045 -10.523 1.00 98.12 109 ARG A C 1
ATOM 866 O O . ARG A 1 109 ? 5.242 -1.324 -10.139 1.00 98.12 109 ARG A O 1
ATOM 873 N N . ARG A 1 110 ? 3.609 0.195 -10.454 1.00 98.50 110 ARG A N 1
ATOM 874 C CA . ARG A 1 110 ? 4.328 1.341 -9.888 1.00 98.50 110 ARG A CA 1
ATOM 875 C C . ARG A 1 110 ? 4.448 1.254 -8.367 1.00 98.50 110 ARG A C 1
ATOM 877 O O . ARG A 1 110 ? 5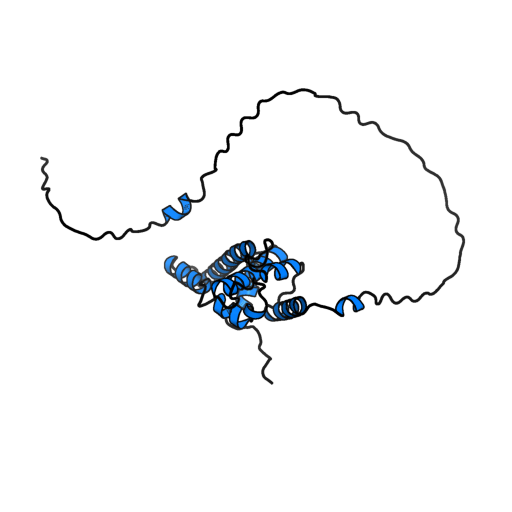.534 1.516 -7.864 1.00 98.50 110 ARG A O 1
ATOM 884 N N . SER A 1 111 ? 3.414 0.819 -7.641 1.00 98.50 111 SER A N 1
ATOM 885 C CA . SER A 1 111 ? 3.472 0.585 -6.185 1.00 98.50 111 SER A CA 1
ATOM 886 C C . SER A 1 111 ? 4.565 -0.411 -5.789 1.00 98.50 111 SER A C 1
ATOM 888 O O . SER A 1 111 ? 5.265 -0.200 -4.798 1.00 98.50 111 SER A O 1
ATOM 890 N N . MET A 1 112 ? 4.774 -1.451 -6.601 1.00 98.50 112 MET A N 1
ATOM 891 C CA . MET A 1 112 ? 5.845 -2.443 -6.432 1.00 98.50 112 MET A CA 1
ATOM 892 C C . MET A 1 112 ? 7.194 -2.009 -7.036 1.00 98.50 112 MET A C 1
ATOM 894 O O . MET A 1 112 ? 8.036 -2.850 -7.345 1.00 98.50 112 MET A O 1
ATOM 898 N N . THR A 1 113 ? 7.435 -0.706 -7.215 1.00 98.44 113 THR A N 1
ATOM 899 C CA . THR A 1 113 ? 8.694 -0.171 -7.758 1.00 98.44 113 THR A CA 1
ATOM 900 C C . THR A 1 113 ? 9.305 0.858 -6.815 1.00 98.44 113 THR A C 1
ATOM 902 O O . THR A 1 113 ? 8.782 1.959 -6.664 1.00 98.44 113 THR A O 1
ATOM 905 N N . HIS A 1 114 ? 10.426 0.515 -6.182 1.00 98.50 114 HIS A N 1
ATOM 906 C CA . HIS A 1 114 ? 11.138 1.414 -5.277 1.00 98.50 114 HIS A CA 1
ATOM 907 C C . HIS A 1 114 ? 11.917 2.501 -6.040 1.00 98.50 114 HIS A C 1
ATOM 909 O O . HIS A 1 114 ? 12.366 2.288 -7.167 1.00 98.50 114 HIS A O 1
ATOM 915 N N . ALA A 1 115 ? 12.147 3.652 -5.399 1.00 97.56 115 ALA A N 1
ATOM 916 C CA . ALA A 1 115 ? 12.879 4.780 -5.985 1.00 97.56 115 ALA A CA 1
ATOM 917 C C . ALA A 1 115 ? 14.326 4.453 -6.390 1.00 97.56 115 ALA A C 1
ATOM 919 O O . ALA A 1 115 ? 14.878 5.105 -7.265 1.00 97.56 115 ALA A O 1
ATOM 920 N N . SER A 1 116 ? 14.936 3.414 -5.809 1.00 97.56 116 SER A N 1
ATOM 921 C CA . SER A 1 116 ? 16.264 2.960 -6.235 1.00 97.56 116 SER A CA 1
ATOM 922 C C . SER A 1 116 ? 16.263 2.110 -7.512 1.00 97.56 116 SER A C 1
ATOM 924 O O . SER A 1 116 ? 17.344 1.842 -8.026 1.00 97.56 116 SER A O 1
ATOM 926 N N . PHE A 1 117 ? 15.097 1.673 -8.010 1.00 97.94 117 PHE A N 1
ATOM 927 C CA . PHE A 1 117 ? 14.954 0.890 -9.247 1.00 97.94 117 PHE A CA 1
ATOM 928 C C . PHE A 1 117 ? 14.581 1.753 -10.462 1.00 97.94 117 PHE A C 1
ATOM 930 O O . PHE A 1 117 ? 14.986 1.439 -11.578 1.00 97.94 117 PHE A O 1
ATOM 937 N N . SER A 1 118 ? 13.790 2.817 -10.276 1.00 97.06 118 SER A N 1
ATOM 938 C CA . SER A 1 118 ? 13.338 3.691 -11.367 1.00 97.06 118 SER A CA 1
ATOM 939 C C . SER A 1 118 ? 12.876 5.063 -10.864 1.00 97.06 118 SER A C 1
ATOM 941 O O . SER A 1 118 ? 12.404 5.193 -9.735 1.00 97.06 118 SER A O 1
ATOM 943 N N . GLU A 1 119 ? 12.908 6.066 -11.742 1.00 96.50 119 GLU A N 1
ATOM 944 C CA . GLU A 1 119 ? 12.211 7.345 -11.548 1.00 96.50 119 GLU A CA 1
ATOM 945 C C . GLU A 1 119 ? 10.679 7.166 -11.518 1.00 96.50 119 GLU A C 1
ATOM 947 O O . GLU A 1 119 ? 9.977 7.857 -10.777 1.00 96.50 119 GLU A O 1
ATOM 952 N N . GLU A 1 120 ? 10.133 6.178 -12.244 1.00 96.44 120 GLU A N 1
ATOM 953 C CA . GLU A 1 120 ? 8.715 5.809 -12.138 1.00 96.44 120 GLU A CA 1
ATOM 954 C C . GLU A 1 120 ? 8.476 4.900 -10.918 1.00 96.44 120 GLU A C 1
ATOM 956 O O . GLU A 1 120 ? 8.229 3.699 -11.033 1.00 96.44 120 GLU A O 1
ATOM 961 N N . ASN A 1 121 ? 8.568 5.484 -9.724 1.00 98.19 121 ASN A N 1
ATOM 962 C CA . ASN A 1 121 ? 8.494 4.756 -8.457 1.00 98.19 121 ASN A CA 1
ATOM 963 C C . ASN A 1 121 ? 7.247 5.048 -7.609 1.00 98.19 121 ASN A C 1
ATOM 965 O O . ASN A 1 121 ? 6.402 5.901 -7.910 1.00 98.19 121 ASN A O 1
ATOM 969 N N . ASN A 1 122 ? 7.175 4.300 -6.512 1.00 98.25 122 ASN A N 1
ATOM 970 C CA . ASN A 1 122 ? 6.118 4.280 -5.520 1.00 98.25 122 ASN A CA 1
ATOM 971 C C . ASN A 1 122 ? 6.152 5.418 -4.489 1.00 98.25 122 ASN A C 1
ATOM 973 O O . ASN A 1 122 ? 5.232 5.487 -3.679 1.00 98.25 122 ASN A O 1
ATOM 977 N N . ARG A 1 123 ? 7.139 6.329 -4.492 1.00 98.12 123 ARG A N 1
ATOM 978 C CA . ARG A 1 123 ? 7.306 7.317 -3.405 1.00 98.12 123 ARG A CA 1
ATOM 979 C C . ARG A 1 123 ? 6.075 8.210 -3.216 1.00 98.12 123 ARG A C 1
ATOM 981 O O . ARG A 1 123 ? 5.611 8.372 -2.093 1.00 98.12 123 ARG A O 1
ATOM 988 N N . ALA A 1 124 ? 5.511 8.737 -4.304 1.00 98.44 124 ALA A N 1
ATOM 989 C CA . ALA A 1 124 ? 4.293 9.552 -4.251 1.00 98.44 124 ALA A CA 1
ATOM 990 C C . ALA A 1 124 ? 3.063 8.739 -3.798 1.00 98.44 124 ALA A C 1
ATOM 992 O O . ALA A 1 124 ? 2.285 9.197 -2.963 1.00 98.44 124 ALA A O 1
ATOM 993 N N . LEU A 1 125 ? 2.930 7.501 -4.290 1.00 98.56 125 LEU A N 1
ATOM 994 C CA . LEU A 1 125 ? 1.854 6.579 -3.907 1.00 98.56 125 LEU A CA 1
ATOM 995 C C . LEU A 1 125 ? 1.945 6.186 -2.425 1.00 98.56 125 LEU A C 1
ATOM 997 O O . LEU A 1 125 ? 0.923 6.071 -1.759 1.00 98.56 125 LEU A O 1
ATOM 1001 N N . SER A 1 126 ? 3.158 6.020 -1.892 1.00 98.38 126 SER A N 1
ATOM 1002 C CA . SER A 1 126 ? 3.404 5.719 -0.480 1.00 98.38 126 SER A CA 1
ATOM 1003 C C . SER A 1 126 ? 3.024 6.875 0.444 1.00 98.38 126 SER A C 1
ATOM 1005 O O . SER A 1 126 ? 2.606 6.609 1.568 1.00 98.38 126 SER A O 1
ATOM 1007 N N . ILE A 1 127 ? 3.191 8.128 0.010 1.00 98.00 127 ILE A N 1
ATOM 1008 C CA . ILE A 1 127 ? 2.773 9.309 0.781 1.00 98.00 127 ILE A CA 1
ATOM 1009 C C . ILE A 1 127 ? 1.243 9.372 0.817 1.00 98.00 127 ILE A C 1
ATOM 1011 O O . ILE A 1 127 ? 0.662 9.423 1.896 1.00 98.00 127 ILE A O 1
ATOM 1015 N N . LEU A 1 128 ? 0.582 9.263 -0.342 1.00 98.38 128 LEU A N 1
ATOM 1016 C CA . LEU A 1 128 ? -0.883 9.218 -0.407 1.00 98.38 128 LEU A CA 1
ATOM 1017 C C . LEU A 1 128 ? -1.455 8.052 0.416 1.00 98.38 128 LEU A C 1
ATOM 1019 O O . LEU A 1 128 ? -2.413 8.228 1.159 1.00 98.38 128 LEU A O 1
ATOM 1023 N N . GLY A 1 129 ? -0.847 6.871 0.314 1.00 97.88 129 GLY A N 1
ATOM 1024 C CA . GLY A 1 129 ? -1.269 5.685 1.049 1.00 97.88 129 GLY A CA 1
ATOM 1025 C C . GLY A 1 129 ? -1.094 5.783 2.563 1.00 97.88 129 GLY A C 1
ATOM 1026 O O . GLY A 1 129 ? -1.917 5.235 3.289 1.00 97.88 129 GLY A O 1
ATOM 1027 N N . ALA A 1 130 ? -0.074 6.502 3.050 1.00 97.00 130 ALA A N 1
ATOM 1028 C CA . ALA A 1 130 ? 0.056 6.807 4.476 1.00 97.00 130 ALA A CA 1
ATOM 1029 C C . ALA A 1 130 ? -1.152 7.620 4.963 1.00 97.00 130 ALA A C 1
ATOM 1031 O O . ALA A 1 130 ? -1.815 7.209 5.910 1.00 97.00 130 ALA A O 1
ATOM 1032 N N . ASN A 1 131 ? -1.496 8.693 4.241 1.00 97.19 131 ASN A N 1
ATOM 1033 C CA . ASN A 1 131 ? -2.644 9.538 4.565 1.00 97.19 131 ASN A CA 1
ATOM 1034 C C . ASN A 1 131 ? -3.960 8.740 4.524 1.00 97.19 131 ASN A C 1
ATOM 1036 O O . ASN A 1 131 ? -4.757 8.839 5.446 1.00 97.19 131 ASN A O 1
ATOM 1040 N N . VAL A 1 132 ? -4.172 7.897 3.501 1.00 97.44 132 VAL A N 1
ATOM 1041 C CA . VAL A 1 132 ? -5.360 7.021 3.395 1.00 97.44 132 VAL A CA 1
ATOM 1042 C C . VAL A 1 132 ? -5.489 6.094 4.610 1.00 97.44 132 VAL A C 1
ATOM 1044 O O . VAL A 1 132 ? -6.580 5.961 5.165 1.00 97.44 132 VAL A O 1
ATOM 1047 N N . ILE A 1 133 ? -4.386 5.481 5.052 1.00 96.12 133 ILE A N 1
ATOM 1048 C CA . ILE A 1 133 ? -4.366 4.608 6.235 1.00 96.12 133 ILE A CA 1
ATOM 1049 C C . ILE A 1 133 ? -4.658 5.408 7.510 1.00 96.12 133 ILE A C 1
ATOM 1051 O O . ILE A 1 133 ? -5.482 4.979 8.312 1.00 96.12 133 ILE A O 1
ATOM 1055 N N . GLU A 1 134 ? -4.040 6.575 7.699 1.00 95.62 134 GLU A N 1
ATOM 1056 C CA . GLU A 1 134 ? -4.230 7.406 8.898 1.00 95.62 134 GLU A CA 1
ATOM 1057 C C . GLU A 1 134 ? -5.637 8.022 8.977 1.00 95.62 134 GLU A C 1
ATOM 1059 O O . GLU A 1 134 ? -6.244 8.037 10.051 1.00 95.62 134 GLU A O 1
ATOM 1064 N N . THR A 1 135 ? -6.213 8.445 7.848 1.00 96.38 135 THR A N 1
ATOM 1065 C CA . THR A 1 135 ? -7.613 8.887 7.763 1.00 96.38 135 THR A CA 1
ATOM 1066 C C . THR A 1 135 ? -8.571 7.732 8.055 1.00 96.38 135 THR A C 1
ATOM 1068 O O . THR A 1 135 ? -9.470 7.889 8.878 1.00 96.38 135 THR A O 1
ATOM 1071 N N . SER A 1 136 ? -8.355 6.550 7.465 1.00 95.31 136 SER A N 1
ATOM 1072 C CA . SER A 1 136 ? -9.197 5.371 7.715 1.00 95.31 136 SER A CA 1
ATOM 1073 C C . SER A 1 136 ? -9.088 4.858 9.160 1.00 95.31 136 SER A C 1
ATOM 1075 O O . SER A 1 136 ? -10.090 4.450 9.751 1.00 95.31 136 SER A O 1
ATOM 1077 N N . ALA A 1 137 ? -7.895 4.939 9.760 1.00 93.69 137 ALA A N 1
ATOM 1078 C CA . ALA A 1 137 ? -7.656 4.707 11.183 1.00 93.69 137 ALA A CA 1
ATOM 1079 C C . ALA A 1 137 ? -8.453 5.680 12.058 1.00 93.69 137 ALA A C 1
ATOM 1081 O O . ALA A 1 137 ? -9.171 5.248 12.960 1.00 93.69 137 ALA A O 1
ATOM 1082 N N . SER A 1 138 ? -8.361 6.978 11.766 1.00 95.81 138 SER A N 1
ATOM 1083 C CA . SER A 1 138 ? -9.038 8.034 12.526 1.00 95.81 138 SER A CA 1
ATOM 1084 C C . SER A 1 138 ? -10.560 7.895 12.461 1.00 95.81 138 SER A C 1
ATOM 1086 O O . SER A 1 138 ? -11.217 7.900 13.500 1.00 95.81 138 SER A O 1
ATOM 1088 N N . LEU A 1 139 ? -11.107 7.695 11.256 1.00 95.50 139 LEU A N 1
ATOM 1089 C CA . LEU A 1 139 ? -12.539 7.498 11.025 1.00 95.50 139 LEU A CA 1
ATOM 1090 C C . LEU A 1 139 ? -13.066 6.294 11.817 1.00 95.50 139 LEU A C 1
ATOM 1092 O O . LEU A 1 139 ? -13.958 6.455 12.642 1.00 95.50 139 LEU A O 1
ATOM 1096 N N . ARG A 1 140 ? -12.449 5.114 11.664 1.00 93.31 140 ARG A N 1
ATOM 1097 C CA . ARG A 1 140 ? -12.899 3.880 12.335 1.00 93.31 140 ARG A CA 1
ATOM 1098 C C . ARG A 1 140 ? -12.748 3.911 13.862 1.00 93.31 140 ARG A C 1
ATOM 1100 O O . ARG A 1 140 ? -13.369 3.108 14.559 1.00 93.31 140 ARG A O 1
ATOM 1107 N N . LEU A 1 141 ? -11.884 4.775 14.397 1.00 93.75 141 LEU A N 1
ATOM 1108 C CA . LEU A 1 141 ? -11.774 5.005 15.839 1.00 93.75 141 LEU A CA 1
ATOM 1109 C C . LEU A 1 141 ? -12.911 5.905 16.337 1.00 93.75 141 LEU A C 1
ATOM 1111 O O . LEU A 1 141 ? -13.570 5.536 17.305 1.00 93.75 141 LEU A O 1
ATOM 1115 N N . LEU A 1 142 ? -13.187 7.011 15.641 1.00 96.12 142 LEU A N 1
ATOM 1116 C CA . LEU A 1 142 ? -14.273 7.941 15.974 1.00 96.12 142 LEU A CA 1
ATOM 1117 C C . LEU A 1 142 ? -15.668 7.321 15.788 1.00 96.12 142 LEU A C 1
ATOM 1119 O O . LEU A 1 142 ? -16.544 7.538 16.614 1.00 96.12 142 LEU A O 1
ATOM 1123 N N . GLU A 1 143 ? -15.865 6.476 14.772 1.00 95.00 143 GLU A N 1
ATOM 1124 C CA . GLU A 1 143 ? -17.099 5.691 14.578 1.00 95.00 143 GLU A CA 1
ATOM 1125 C C . GLU A 1 143 ? -17.428 4.764 15.763 1.00 95.00 143 GLU A C 1
ATOM 1127 O O . GLU A 1 143 ? -18.585 4.394 15.955 1.00 95.00 143 GLU A O 1
ATOM 1132 N N . LYS A 1 144 ? -16.417 4.355 16.541 1.00 94.31 144 LYS A N 1
ATOM 1133 C CA . LYS A 1 144 ? -16.581 3.484 17.716 1.00 94.31 144 LYS A CA 1
ATOM 1134 C C . LYS A 1 144 ? -16.709 4.258 19.023 1.00 94.31 144 LYS A C 1
ATOM 1136 O O . LYS A 1 144 ? -17.334 3.757 19.951 1.00 94.31 144 LYS A O 1
ATOM 1141 N N . ASP A 1 145 ? -16.055 5.409 19.110 1.00 95.25 145 ASP A N 1
ATOM 1142 C CA . ASP A 1 145 ? -15.955 6.230 20.311 1.00 95.25 145 ASP A CA 1
ATOM 1143 C C . ASP A 1 145 ? -15.733 7.694 19.902 1.00 95.25 145 ASP A C 1
ATOM 1145 O O . ASP A 1 145 ? -14.619 8.094 19.563 1.00 95.25 145 ASP A O 1
ATOM 1149 N N . LEU A 1 146 ? -16.808 8.488 19.913 1.00 96.38 146 LEU A N 1
ATOM 1150 C CA . LEU A 1 146 ? -16.756 9.924 19.614 1.00 96.38 146 LEU A CA 1
ATOM 1151 C C . LEU A 1 146 ? -16.163 10.750 20.769 1.00 96.38 146 LEU A C 1
ATOM 1153 O O . LEU A 1 146 ? -15.710 11.868 20.537 1.00 96.38 146 LEU A O 1
ATOM 1157 N N . GLU A 1 147 ? -16.113 10.194 21.983 1.00 97.19 147 GLU A N 1
ATOM 1158 C CA . GLU A 1 147 ? -15.585 10.854 23.186 1.00 97.19 147 GLU A CA 1
ATOM 1159 C C . GLU A 1 147 ? -14.079 10.572 23.388 1.00 97.19 147 GLU A C 1
ATOM 1161 O O . GLU A 1 147 ? -13.467 11.001 24.374 1.00 97.19 147 GLU A O 1
ATOM 1166 N N . ILE A 1 148 ? -13.443 9.865 22.443 1.00 96.44 148 ILE A N 1
ATOM 1167 C CA . ILE A 1 148 ? -12.013 9.557 22.474 1.00 96.44 148 ILE A CA 1
ATOM 1168 C C . ILE A 1 148 ? -11.172 10.841 22.533 1.00 96.44 148 ILE A C 1
ATOM 1170 O O . ILE A 1 148 ? -11.192 11.693 21.643 1.00 96.44 148 ILE A O 1
ATOM 1174 N N . SER A 1 149 ? -10.350 10.974 23.578 1.00 97.44 149 SER A N 1
ATOM 1175 C CA . SER A 1 149 ? -9.469 12.143 23.698 1.00 97.44 149 SER A CA 1
ATOM 1176 C C . SER A 1 149 ? -8.507 12.247 22.504 1.00 97.44 149 SER A C 1
ATOM 1178 O O . SER A 1 149 ? -7.913 11.250 22.084 1.00 97.44 149 SER A O 1
ATOM 1180 N N . ALA A 1 150 ? -8.259 13.465 22.013 1.00 96.69 150 ALA A N 1
ATOM 1181 C CA . ALA A 1 150 ? -7.356 13.704 20.880 1.00 96.69 150 ALA A CA 1
ATOM 1182 C C . ALA A 1 150 ? -5.945 13.105 21.081 1.00 96.69 150 ALA A C 1
ATOM 1184 O O . ALA A 1 150 ? -5.308 12.659 20.128 1.00 96.69 150 ALA A O 1
ATOM 1185 N N . LYS A 1 151 ? -5.459 13.042 22.330 1.00 97.12 151 LYS A N 1
ATOM 1186 C CA . LYS A 1 151 ? -4.191 12.382 22.683 1.00 97.12 151 LYS A CA 1
ATOM 1187 C C . LYS A 1 151 ? -4.231 10.874 22.409 1.00 97.12 151 LYS A C 1
ATOM 1189 O O . LYS A 1 151 ? -3.274 10.329 21.865 1.00 97.12 151 LYS A O 1
ATOM 1194 N N . GLU A 1 152 ? -5.316 10.210 22.798 1.00 95.25 152 GLU A N 1
ATOM 1195 C CA . GLU A 1 152 ? -5.492 8.765 22.633 1.00 95.25 152 GLU A CA 1
ATOM 1196 C C . GLU A 1 152 ? -5.784 8.391 21.174 1.00 95.25 152 GLU A C 1
ATOM 1198 O O . GLU A 1 152 ? -5.214 7.422 20.672 1.00 95.25 152 GLU A O 1
ATOM 1203 N N . LEU A 1 153 ? -6.581 9.202 20.467 1.00 95.38 153 LEU A N 1
ATOM 1204 C CA . LEU A 1 153 ? -6.801 9.071 19.025 1.00 95.38 153 LEU A CA 1
ATOM 1205 C C . LEU A 1 153 ? -5.467 9.113 18.266 1.00 95.38 153 LEU A C 1
ATOM 1207 O O . LEU A 1 153 ? -5.116 8.154 17.581 1.00 95.38 153 LEU A O 1
ATOM 1211 N N . ASN A 1 154 ? -4.675 10.173 18.468 1.00 95.00 154 ASN A N 1
ATOM 1212 C CA . ASN A 1 154 ? -3.369 10.327 17.822 1.00 95.00 154 ASN A CA 1
ATOM 1213 C C . ASN A 1 154 ? -2.400 9.184 18.170 1.00 95.00 154 ASN A C 1
ATOM 1215 O O . ASN A 1 154 ? -1.665 8.725 17.294 1.00 95.00 154 ASN A O 1
ATOM 1219 N N . ARG A 1 155 ? -2.411 8.684 19.418 1.00 95.44 155 ARG A N 1
ATOM 1220 C CA . ARG A 1 155 ? -1.601 7.521 19.824 1.00 95.44 155 ARG A CA 1
ATOM 1221 C C . ARG A 1 155 ? -1.976 6.273 19.019 1.00 95.44 155 ARG A C 1
ATOM 1223 O O . ARG A 1 155 ? -1.093 5.660 18.424 1.00 95.44 155 ARG A O 1
ATOM 1230 N N . ARG A 1 156 ? -3.267 5.923 18.962 1.00 93.62 156 ARG A N 1
ATOM 1231 C CA . ARG A 1 156 ? -3.754 4.729 18.245 1.00 93.62 156 ARG A CA 1
ATOM 1232 C C . ARG A 1 156 ? -3.522 4.820 16.737 1.00 93.62 156 ARG A C 1
ATOM 1234 O O . ARG A 1 156 ? -3.081 3.847 16.135 1.00 93.62 156 ARG A O 1
ATOM 1241 N N . VAL A 1 157 ? -3.759 5.986 16.130 1.00 93.75 157 VAL A N 1
ATOM 1242 C CA . VAL A 1 157 ? -3.482 6.220 14.700 1.00 93.75 157 VAL A CA 1
ATOM 1243 C C . VAL A 1 157 ? -1.987 6.055 14.404 1.00 93.75 157 VAL A C 1
ATOM 1245 O O . VAL A 1 157 ? -1.629 5.325 13.481 1.00 93.75 157 VAL A O 1
ATOM 1248 N N . SER A 1 158 ? -1.111 6.632 15.236 1.00 92.00 158 SER A N 1
ATOM 1249 C CA . SER A 1 158 ? 0.349 6.499 15.086 1.00 92.00 158 SER A CA 1
ATOM 1250 C C . SER A 1 158 ? 0.843 5.057 15.242 1.00 92.00 158 SER A C 1
ATOM 1252 O O . SER A 1 158 ? 1.826 4.671 14.618 1.00 92.00 158 SER A O 1
ATOM 1254 N N . GLU A 1 159 ? 0.191 4.243 16.078 1.00 89.69 159 GLU A N 1
ATOM 1255 C CA . GLU A 1 159 ? 0.518 2.819 16.240 1.00 89.69 159 GLU A CA 1
ATOM 1256 C C . GLU A 1 159 ? 0.157 2.003 14.993 1.00 89.69 159 GLU A C 1
ATOM 1258 O O . GLU A 1 159 ? 0.946 1.155 14.570 1.00 89.69 159 GLU A O 1
ATOM 1263 N N . LEU A 1 160 ? -0.979 2.315 14.362 1.00 87.56 160 LEU A N 1
ATOM 1264 C CA . LEU A 1 160 ? -1.425 1.697 13.111 1.00 87.56 160 LEU A CA 1
ATOM 1265 C C . LEU A 1 160 ? -0.585 2.132 11.902 1.00 87.56 160 LEU A C 1
ATOM 1267 O O . LEU A 1 160 ? -0.356 1.319 11.006 1.00 87.56 160 LEU A O 1
ATOM 1271 N N . SER A 1 161 ? -0.084 3.371 11.865 1.00 85.69 161 SER A N 1
ATOM 1272 C CA . SER A 1 161 ? 0.786 3.835 10.775 1.00 85.69 161 SER A CA 1
ATOM 1273 C C . SER A 1 161 ? 2.278 3.541 10.993 1.00 85.69 161 SER A C 1
ATOM 1275 O O . SER A 1 161 ? 3.069 3.701 10.058 1.00 85.69 161 SER A O 1
ATOM 1277 N N . LYS A 1 162 ? 2.682 3.055 12.177 1.00 88.31 162 LYS A N 1
ATOM 1278 C CA . LYS A 1 162 ? 4.082 2.781 12.547 1.00 88.31 162 LYS A CA 1
ATOM 1279 C C . LYS A 1 162 ? 4.776 1.806 11.590 1.00 88.31 162 LYS A C 1
ATOM 1281 O O . LYS A 1 162 ? 4.231 0.760 11.241 1.00 88.31 162 LYS A O 1
ATOM 1286 N N . VAL A 1 163 ? 6.014 2.138 11.205 1.00 81.31 163 VAL A N 1
ATOM 1287 C CA . VAL A 1 163 ? 6.751 1.430 10.146 1.00 81.31 163 VAL A CA 1
ATOM 1288 C C . VAL A 1 163 ? 6.971 -0.044 10.485 1.00 81.31 163 VAL A C 1
ATOM 1290 O O . VAL A 1 163 ? 6.460 -0.910 9.784 1.00 81.31 163 VAL A O 1
ATOM 1293 N N . GLU A 1 164 ? 7.700 -0.340 11.558 1.00 74.06 164 GLU A N 1
ATOM 1294 C CA . GLU A 1 164 ? 8.185 -1.694 11.846 1.00 74.06 164 GLU A CA 1
ATOM 1295 C C . GLU A 1 164 ? 7.083 -2.636 12.345 1.00 74.06 164 GLU A C 1
ATOM 1297 O O . GLU A 1 164 ? 7.030 -3.790 11.928 1.00 74.06 164 GLU A O 1
ATOM 1302 N N . SER A 1 165 ? 6.204 -2.157 13.231 1.00 78.38 165 SER A N 1
ATOM 1303 C CA . SER A 1 165 ? 5.209 -2.993 13.920 1.00 78.38 165 SER A CA 1
ATOM 1304 C C . SER A 1 165 ? 3.880 -3.154 13.180 1.00 78.38 165 SER A C 1
ATOM 1306 O O . SER A 1 165 ? 3.086 -3.995 13.587 1.00 78.38 165 SER A O 1
ATOM 1308 N N . SER A 1 166 ? 3.620 -2.357 12.138 1.00 87.38 166 SER A N 1
ATOM 1309 C CA . SER A 1 166 ? 2.372 -2.404 11.366 1.00 87.38 166 SER A CA 1
ATOM 1310 C C . SER A 1 166 ? 2.650 -2.624 9.874 1.00 87.38 166 SER A C 1
ATOM 1312 O O . SER A 1 166 ? 2.743 -3.769 9.434 1.00 87.38 166 SER A O 1
ATOM 1314 N N . CYS A 1 167 ? 2.879 -1.570 9.084 1.00 91.00 167 CYS A N 1
ATOM 1315 C CA . CYS A 1 167 ? 2.954 -1.690 7.619 1.00 91.00 167 CYS A CA 1
ATOM 1316 C C . CYS A 1 167 ? 4.115 -2.562 7.104 1.00 91.00 167 CYS A C 1
ATOM 1318 O O . CYS A 1 167 ? 3.966 -3.211 6.067 1.00 91.00 167 CYS A O 1
ATOM 1320 N N . ALA A 1 168 ? 5.267 -2.609 7.785 1.00 93.50 168 ALA A N 1
ATOM 1321 C CA . ALA A 1 168 ? 6.335 -3.537 7.415 1.00 93.50 168 ALA A CA 1
ATOM 1322 C C . ALA A 1 168 ? 5.965 -4.986 7.764 1.00 93.50 168 ALA A C 1
ATOM 1324 O O . ALA A 1 168 ? 6.178 -5.868 6.939 1.00 93.50 168 ALA A O 1
ATOM 1325 N N . ALA A 1 169 ? 5.370 -5.237 8.935 1.00 93.75 169 ALA A N 1
ATOM 1326 C CA . ALA A 1 169 ? 4.920 -6.569 9.338 1.00 93.75 169 ALA A CA 1
ATOM 1327 C C . ALA A 1 169 ? 3.837 -7.118 8.388 1.00 93.75 169 ALA A C 1
ATOM 1329 O O . ALA A 1 169 ? 3.960 -8.238 7.887 1.00 93.75 169 ALA A O 1
ATOM 1330 N N . ASP A 1 170 ? 2.833 -6.306 8.049 1.00 94.44 170 ASP A N 1
ATOM 1331 C CA . ASP A 1 170 ? 1.796 -6.671 7.080 1.00 94.44 170 ASP A CA 1
ATOM 1332 C C . ASP A 1 170 ? 2.357 -6.854 5.664 1.00 94.44 170 ASP A C 1
ATOM 1334 O O . ASP A 1 170 ? 2.019 -7.821 4.981 1.00 94.44 170 ASP A O 1
ATOM 1338 N N . GLY A 1 171 ? 3.268 -5.980 5.227 1.00 95.75 171 GLY A N 1
ATOM 1339 C CA . GLY A 1 171 ? 3.943 -6.128 3.938 1.00 95.75 171 GLY A CA 1
ATOM 1340 C C . GLY A 1 171 ? 4.865 -7.355 3.867 1.00 95.75 171 GLY A C 1
ATOM 1341 O O . GLY A 1 171 ? 4.994 -7.966 2.806 1.00 95.75 171 GLY A O 1
ATOM 1342 N N . LEU A 1 172 ? 5.478 -7.775 4.979 1.00 95.62 172 LEU A N 1
ATOM 1343 C CA . LEU A 1 172 ? 6.228 -9.032 5.052 1.00 95.62 172 LEU A CA 1
ATOM 1344 C C . LEU A 1 172 ? 5.290 -10.243 4.977 1.00 95.62 172 LEU A C 1
ATOM 1346 O O . LEU A 1 172 ? 5.595 -11.177 4.235 1.00 95.62 172 LEU A O 1
ATOM 1350 N N . ARG A 1 173 ? 4.137 -10.198 5.661 1.00 94.19 173 ARG A N 1
ATOM 1351 C CA . ARG A 1 173 ? 3.088 -11.234 5.616 1.00 94.19 173 ARG A CA 1
ATOM 1352 C C . ARG A 1 173 ? 2.464 -11.389 4.224 1.00 94.19 173 ARG A C 1
ATOM 1354 O O . ARG A 1 173 ? 2.237 -12.513 3.793 1.00 94.19 173 ARG A O 1
ATOM 1361 N N . LEU A 1 174 ? 2.273 -10.290 3.491 1.00 94.94 174 LEU A N 1
ATOM 1362 C CA . LEU A 1 174 ? 1.903 -10.295 2.066 1.00 94.94 174 LEU A CA 1
ATOM 1363 C C . LEU A 1 174 ? 3.058 -10.693 1.123 1.00 94.94 174 LEU A C 1
ATOM 1365 O O . LEU A 1 174 ? 2.879 -10.747 -0.089 1.00 94.94 174 LEU A O 1
ATOM 1369 N N . GLY A 1 175 ? 4.268 -10.940 1.635 1.00 96.38 175 GLY A N 1
ATOM 1370 C CA . GLY A 1 175 ? 5.416 -11.321 0.812 1.00 96.38 175 GLY A CA 1
ATOM 1371 C C . GLY A 1 175 ? 5.979 -10.201 -0.073 1.00 96.38 175 GLY A C 1
ATOM 1372 O O . GLY A 1 175 ? 6.755 -10.496 -0.981 1.00 96.38 175 GLY A O 1
ATOM 1373 N N . LEU A 1 176 ? 5.655 -8.925 0.185 1.00 97.81 176 LEU A N 1
ATOM 1374 C CA . LEU A 1 176 ? 6.023 -7.792 -0.684 1.00 97.81 176 LEU A CA 1
ATOM 1375 C C . LEU A 1 176 ? 7.535 -7.671 -0.916 1.00 97.81 176 LEU A C 1
ATOM 1377 O O . LEU A 1 176 ? 7.952 -7.263 -1.995 1.00 97.81 176 LEU A O 1
ATOM 1381 N N . HIS A 1 177 ? 8.362 -8.090 0.046 1.00 97.12 177 HIS A N 1
ATOM 1382 C CA . HIS A 1 177 ? 9.827 -8.154 -0.071 1.00 97.12 177 HIS A CA 1
ATOM 1383 C C . HIS A 1 177 ? 10.330 -9.046 -1.229 1.00 97.12 177 HIS A C 1
ATOM 1385 O O . HIS A 1 177 ? 11.474 -8.895 -1.659 1.00 97.12 177 HIS A O 1
ATOM 1391 N N . LYS A 1 178 ? 9.488 -9.956 -1.746 1.00 97.06 178 LYS A N 1
ATOM 1392 C CA . LYS A 1 178 ? 9.755 -10.820 -2.914 1.00 97.06 178 LYS A CA 1
ATOM 1393 C C . LYS A 1 178 ? 9.255 -10.225 -4.237 1.00 97.06 178 LYS A C 1
ATOM 1395 O O . LYS A 1 178 ? 9.652 -10.695 -5.297 1.00 97.06 178 LYS A O 1
ATOM 1400 N N . VAL A 1 179 ? 8.368 -9.228 -4.175 1.00 97.62 179 VAL A N 1
ATOM 1401 C CA . VAL A 1 179 ? 7.679 -8.631 -5.335 1.00 97.62 179 VAL A CA 1
ATOM 1402 C C . VAL A 1 179 ? 8.221 -7.235 -5.654 1.00 97.62 179 VAL A C 1
ATOM 1404 O O . VAL A 1 179 ? 8.303 -6.853 -6.819 1.00 97.62 179 VAL A O 1
ATOM 1407 N N . VAL A 1 180 ? 8.610 -6.465 -4.633 1.00 98.06 180 VAL A N 1
ATOM 1408 C CA . VAL A 1 180 ? 9.100 -5.093 -4.791 1.00 98.06 180 VAL A CA 1
ATOM 1409 C C . VAL A 1 180 ? 10.406 -5.054 -5.586 1.00 98.06 180 VAL A C 1
ATOM 1411 O O . VAL A 1 180 ? 11.415 -5.658 -5.224 1.00 98.06 180 VAL A O 1
ATOM 1414 N N . ARG A 1 181 ? 10.398 -4.288 -6.676 1.00 98.06 181 ARG A N 1
ATOM 1415 C CA . ARG A 1 181 ? 11.569 -4.068 -7.523 1.00 98.06 181 ARG A CA 1
ATOM 1416 C C . ARG A 1 181 ? 12.472 -3.019 -6.883 1.00 98.06 181 ARG A C 1
ATOM 1418 O O . ARG A 1 181 ? 12.049 -1.886 -6.647 1.00 98.06 181 ARG A O 1
ATOM 1425 N N . VAL A 1 182 ? 13.714 -3.411 -6.619 1.00 98.00 182 VAL A N 1
ATOM 1426 C CA . VAL A 1 182 ? 14.781 -2.613 -5.995 1.00 98.00 182 VAL A CA 1
ATOM 1427 C C . VAL A 1 182 ? 16.064 -2.756 -6.817 1.00 98.00 182 VAL A C 1
ATOM 1429 O O . VAL A 1 182 ? 16.230 -3.754 -7.518 1.00 98.00 182 VAL A O 1
ATOM 1432 N N . SER A 1 183 ? 16.985 -1.789 -6.762 1.00 97.25 183 SER A N 1
ATOM 1433 C CA . SER A 1 183 ? 18.312 -1.997 -7.366 1.00 97.25 183 SER A CA 1
ATOM 1434 C C . SER A 1 183 ? 19.182 -2.945 -6.530 1.00 97.25 183 SER A C 1
ATOM 1436 O O . SER A 1 183 ? 18.954 -3.070 -5.326 1.00 97.25 183 SER A O 1
ATOM 1438 N N . PRO A 1 184 ? 20.242 -3.550 -7.111 1.00 95.50 184 PRO A N 1
ATOM 1439 C CA . PRO A 1 184 ? 21.122 -4.492 -6.404 1.00 95.50 184 PRO A CA 1
ATOM 1440 C C . PRO A 1 184 ? 21.804 -3.949 -5.136 1.00 95.50 184 PRO A C 1
ATOM 1442 O O . PRO A 1 184 ? 22.336 -4.722 -4.349 1.00 95.50 184 PRO A O 1
ATOM 1445 N N . LYS A 1 185 ? 21.809 -2.624 -4.931 1.00 95.81 185 LYS A N 1
ATOM 1446 C CA . LYS A 1 185 ? 22.371 -1.955 -3.744 1.00 95.81 185 LYS A CA 1
ATOM 1447 C C . LYS A 1 185 ? 21.341 -1.719 -2.629 1.00 95.81 185 LYS A C 1
ATOM 1449 O O . LYS A 1 185 ? 21.678 -1.135 -1.605 1.00 95.81 185 LYS A O 1
ATOM 1454 N N . THR A 1 186 ? 20.076 -2.087 -2.828 1.00 96.25 186 THR A N 1
ATOM 1455 C CA . THR A 1 186 ? 18.977 -1.867 -1.878 1.00 96.25 186 THR A CA 1
ATOM 1456 C C . THR A 1 186 ? 18.404 -3.205 -1.426 1.00 96.25 186 THR A C 1
ATOM 1458 O O . THR A 1 186 ? 18.031 -4.032 -2.250 1.00 96.25 186 THR A O 1
ATOM 1461 N N . ASN A 1 187 ? 18.287 -3.406 -0.115 1.00 96.56 187 ASN A N 1
ATOM 1462 C CA . ASN A 1 187 ? 17.683 -4.608 0.453 1.00 96.56 187 ASN A CA 1
ATOM 1463 C C . ASN A 1 187 ? 16.145 -4.492 0.430 1.00 96.56 187 ASN A C 1
ATOM 1465 O O . ASN A 1 187 ? 15.581 -3.572 1.024 1.00 96.56 187 ASN A O 1
ATOM 1469 N N . SER A 1 188 ? 15.459 -5.418 -0.249 1.00 96.25 188 SER A N 1
ATOM 1470 C CA . SER A 1 188 ? 13.990 -5.429 -0.354 1.00 96.25 188 SER A CA 1
ATOM 1471 C C . SER A 1 188 ? 13.274 -5.792 0.953 1.00 96.25 188 SER A C 1
ATOM 1473 O O . SER A 1 188 ? 12.094 -5.484 1.097 1.00 96.25 188 SER A O 1
ATOM 1475 N N . THR A 1 189 ? 13.978 -6.396 1.913 1.00 95.81 189 THR A N 1
ATOM 1476 C CA . THR A 1 189 ? 13.466 -6.776 3.241 1.00 95.81 189 THR A CA 1
ATOM 1477 C C . THR A 1 189 ? 13.573 -5.633 4.262 1.00 95.81 189 THR A C 1
ATOM 1479 O O . THR A 1 189 ? 13.035 -5.735 5.362 1.00 95.81 189 THR A O 1
ATOM 1482 N N . THR A 1 190 ? 14.239 -4.517 3.934 1.00 96.81 190 THR A N 1
ATOM 1483 C CA . THR A 1 190 ? 14.326 -3.351 4.830 1.00 96.81 190 THR A CA 1
ATOM 1484 C C . THR A 1 190 ? 12.921 -2.814 5.164 1.00 96.81 190 THR A C 1
ATOM 1486 O O . THR A 1 190 ? 12.169 -2.519 4.230 1.00 96.81 190 THR A O 1
ATOM 1489 N N . PRO A 1 191 ? 12.562 -2.601 6.452 1.00 96.56 191 PRO A N 1
ATOM 1490 C CA . PRO A 1 191 ? 11.208 -2.203 6.859 1.00 96.56 191 PRO A CA 1
ATOM 1491 C C . PRO A 1 191 ? 10.645 -0.986 6.117 1.00 96.56 191 PRO A C 1
ATOM 1493 O O . PRO A 1 191 ? 9.489 -1.002 5.706 1.00 96.56 191 PRO A O 1
ATOM 1496 N N . LEU A 1 192 ? 11.473 0.033 5.857 1.00 96.25 192 LEU A N 1
ATOM 1497 C CA . LEU A 1 192 ? 11.084 1.222 5.087 1.00 96.25 192 LEU A CA 1
ATOM 1498 C C . LEU A 1 192 ? 10.711 0.910 3.626 1.00 96.25 192 LEU A C 1
ATOM 1500 O O . LEU A 1 192 ? 9.782 1.515 3.097 1.00 96.25 192 LEU A O 1
ATOM 1504 N N . VAL A 1 193 ? 11.395 -0.041 2.979 1.00 97.88 193 VAL A N 1
ATOM 1505 C CA . VAL A 1 193 ? 11.100 -0.456 1.595 1.00 97.88 193 VAL A CA 1
ATOM 1506 C C . VAL A 1 193 ? 9.788 -1.237 1.555 1.00 97.88 193 VAL A C 1
ATOM 1508 O O . VAL A 1 193 ? 8.917 -0.937 0.736 1.00 97.88 193 VAL A O 1
ATOM 1511 N N . VAL A 1 194 ? 9.618 -2.189 2.479 1.00 98.19 194 VAL A N 1
ATOM 1512 C CA . VAL A 1 194 ? 8.408 -3.017 2.590 1.00 98.19 194 VAL A CA 1
ATOM 1513 C C . VAL A 1 194 ? 7.186 -2.167 2.947 1.00 98.19 194 VAL A C 1
ATOM 1515 O O . VAL A 1 194 ? 6.179 -2.225 2.246 1.00 98.19 194 VAL A O 1
ATOM 1518 N N . CYS A 1 195 ? 7.279 -1.326 3.981 1.00 97.75 195 CYS A N 1
ATOM 1519 C CA . CYS A 1 195 ? 6.204 -0.416 4.373 1.00 97.75 195 CYS A CA 1
ATOM 1520 C C . CYS A 1 195 ? 5.895 0.620 3.276 1.00 97.75 195 CYS A C 1
ATOM 1522 O O . CYS A 1 195 ? 4.730 0.942 3.048 1.00 97.75 195 CYS A O 1
ATOM 1524 N N . GLY A 1 196 ? 6.910 1.119 2.559 1.00 97.88 196 GLY A N 1
ATOM 1525 C CA . GLY A 1 196 ? 6.713 2.023 1.423 1.00 97.88 196 GLY A CA 1
ATOM 1526 C C . GLY A 1 196 ? 5.914 1.371 0.291 1.00 97.88 196 GLY A C 1
ATOM 1527 O O . GLY A 1 196 ? 4.954 1.957 -0.208 1.00 97.88 196 GLY A O 1
ATOM 1528 N N . ALA A 1 197 ? 6.247 0.125 -0.064 1.00 98.44 197 ALA A N 1
ATOM 1529 C CA . ALA A 1 197 ? 5.486 -0.665 -1.031 1.00 98.44 197 ALA A CA 1
ATOM 1530 C C . ALA A 1 197 ? 4.059 -0.974 -0.536 1.00 98.44 197 ALA A C 1
ATOM 1532 O O . ALA A 1 197 ? 3.107 -0.835 -1.302 1.00 98.44 197 ALA A O 1
ATOM 1533 N N . PHE A 1 198 ? 3.900 -1.320 0.748 1.00 98.19 198 PHE A N 1
ATOM 1534 C CA . PHE A 1 198 ? 2.607 -1.577 1.390 1.00 98.19 198 PHE A CA 1
ATOM 1535 C C . PHE A 1 198 ? 1.683 -0.356 1.335 1.00 98.19 198 PHE A C 1
ATOM 1537 O O . PHE A 1 198 ? 0.583 -0.433 0.795 1.00 98.19 198 PHE A O 1
ATOM 1544 N N . ARG A 1 199 ? 2.146 0.807 1.808 1.00 98.00 199 ARG A N 1
ATOM 1545 C CA . ARG A 1 199 ? 1.391 2.068 1.729 1.00 98.00 199 ARG A CA 1
ATOM 1546 C C . ARG A 1 199 ? 1.054 2.410 0.276 1.00 98.00 199 ARG A C 1
ATOM 1548 O O . ARG A 1 199 ? -0.079 2.770 -0.029 1.00 98.00 199 ARG A O 1
ATOM 1555 N N . ALA A 1 200 ? 2.005 2.236 -0.642 1.00 98.69 200 ALA A N 1
ATOM 1556 C CA . ALA A 1 200 ? 1.791 2.526 -2.054 1.00 98.69 200 ALA A CA 1
ATOM 1557 C C . ALA A 1 200 ? 0.714 1.661 -2.727 1.00 98.69 200 ALA A C 1
ATOM 1559 O O . ALA A 1 200 ? 0.164 2.100 -3.736 1.00 98.69 200 ALA A O 1
ATOM 1560 N N . ILE A 1 201 ? 0.380 0.475 -2.204 1.00 98.44 201 ILE A N 1
ATOM 1561 C CA . ILE A 1 201 ? -0.788 -0.295 -2.665 1.00 98.44 201 ILE A CA 1
ATOM 1562 C C . ILE A 1 201 ? -2.062 0.513 -2.410 1.00 98.44 201 ILE A C 1
ATOM 1564 O O . ILE A 1 201 ? -2.788 0.812 -3.352 1.00 98.44 201 ILE A O 1
ATOM 1568 N N . PHE A 1 202 ? -2.310 0.944 -1.173 1.00 98.12 202 PHE A N 1
ATOM 1569 C CA . PHE A 1 202 ? -3.550 1.646 -0.817 1.00 98.12 202 PHE A CA 1
ATOM 1570 C C . PHE A 1 202 ? -3.636 3.045 -1.439 1.00 98.12 202 PHE A C 1
ATOM 1572 O O . PHE A 1 202 ? -4.708 3.452 -1.883 1.00 98.12 202 PHE A O 1
ATOM 1579 N N . GLY A 1 203 ? -2.502 3.738 -1.602 1.00 98.50 203 GLY A N 1
ATOM 1580 C CA . GLY A 1 203 ? -2.442 4.969 -2.398 1.00 98.50 203 GLY A CA 1
ATOM 1581 C C . GLY A 1 203 ? -2.782 4.747 -3.880 1.00 98.50 203 GLY A C 1
ATOM 1582 O O . GLY A 1 203 ? -3.452 5.576 -4.492 1.00 98.50 203 GLY A O 1
ATOM 1583 N N . ALA A 1 204 ? -2.384 3.611 -4.459 1.00 98.69 204 ALA A N 1
ATOM 1584 C CA . ALA A 1 204 ? -2.770 3.234 -5.817 1.00 98.69 204 ALA A CA 1
ATOM 1585 C C . ALA A 1 204 ? -4.251 2.838 -5.927 1.00 98.69 204 ALA A C 1
ATOM 1587 O O . ALA A 1 204 ? -4.902 3.259 -6.880 1.00 98.69 204 ALA A O 1
ATOM 1588 N N . ILE A 1 205 ? -4.801 2.096 -4.956 1.00 98.50 205 ILE A N 1
ATOM 1589 C CA . ILE A 1 205 ? -6.236 1.757 -4.898 1.00 98.50 205 ILE A CA 1
ATOM 1590 C C . ILE A 1 205 ? -7.080 3.037 -4.821 1.00 98.50 205 ILE A C 1
ATOM 1592 O O . ILE A 1 205 ? -8.048 3.174 -5.565 1.00 98.50 205 ILE A O 1
ATOM 1596 N N . ALA A 1 206 ? -6.679 4.015 -4.000 1.00 98.38 206 ALA A N 1
ATOM 1597 C CA . ALA A 1 206 ? -7.376 5.298 -3.892 1.00 98.38 206 ALA A CA 1
ATOM 1598 C C . ALA A 1 206 ? -7.429 6.062 -5.230 1.00 98.38 206 ALA A C 1
ATOM 1600 O O . ALA A 1 206 ? -8.466 6.627 -5.573 1.00 98.38 206 ALA A O 1
ATOM 1601 N N . ILE A 1 207 ? -6.348 6.033 -6.021 1.00 98.50 207 ILE A N 1
ATOM 1602 C CA . ILE A 1 207 ? -6.295 6.643 -7.365 1.00 98.50 207 ILE A CA 1
ATOM 1603 C C . ILE A 1 207 ? -7.104 5.842 -8.398 1.00 98.50 207 ILE A C 1
ATOM 1605 O O . ILE A 1 207 ? -7.696 6.429 -9.306 1.00 98.50 207 ILE A O 1
ATOM 1609 N N . ASP A 1 208 ? -7.128 4.514 -8.294 1.00 98.31 208 ASP A N 1
ATOM 1610 C CA . ASP A 1 208 ? -7.836 3.645 -9.241 1.00 98.31 208 ASP A CA 1
ATOM 1611 C C . ASP A 1 208 ? -9.361 3.643 -9.020 1.00 98.31 208 ASP A C 1
ATOM 1613 O O . ASP A 1 208 ? -10.133 3.561 -9.977 1.00 98.31 208 ASP A O 1
ATOM 1617 N N . LEU A 1 209 ? -9.795 3.808 -7.763 1.00 97.31 209 LEU A N 1
ATOM 1618 C CA . LEU A 1 209 ? -11.193 4.020 -7.371 1.00 97.31 209 LEU A CA 1
ATOM 1619 C C . LEU A 1 209 ? -11.652 5.480 -7.474 1.00 97.31 209 LEU A C 1
ATOM 1621 O O . LEU A 1 209 ? -12.840 5.722 -7.674 1.00 97.31 209 LEU A O 1
ATOM 1625 N N . GLY A 1 210 ? -10.741 6.443 -7.309 1.00 96.81 210 GLY A N 1
ATOM 1626 C CA . GLY A 1 210 ? -11.075 7.862 -7.149 1.00 96.81 210 GLY A CA 1
ATOM 1627 C C . GLY A 1 210 ? -11.643 8.216 -5.767 1.00 96.81 210 GLY A C 1
ATOM 1628 O O . GLY A 1 210 ? -12.317 9.235 -5.636 1.00 96.81 210 GLY A O 1
ATOM 1629 N N . LYS A 1 211 ? -11.410 7.375 -4.750 1.00 94.88 211 LYS A N 1
ATOM 1630 C CA . LYS A 1 211 ? -11.956 7.512 -3.391 1.00 94.88 211 LYS A CA 1
ATOM 1631 C C . LYS A 1 211 ? -10.964 7.007 -2.340 1.00 94.88 211 LYS A C 1
ATOM 1633 O O . LYS A 1 211 ? -10.498 5.871 -2.433 1.00 94.88 211 LYS A O 1
ATOM 1638 N N . SER A 1 212 ? -10.677 7.823 -1.328 1.00 94.88 212 SER A N 1
ATOM 1639 C CA . SER A 1 212 ? -9.813 7.465 -0.190 1.00 94.88 212 SER A CA 1
ATOM 1640 C C . SER A 1 212 ? -10.439 6.411 0.718 1.00 94.88 212 SER A C 1
ATOM 1642 O O . SER A 1 212 ? -9.766 5.471 1.133 1.00 94.88 212 SER A O 1
ATOM 1644 N N . ASP A 1 213 ? -11.728 6.553 1.007 1.00 93.50 213 ASP A N 1
ATOM 1645 C CA . ASP A 1 213 ? -12.363 5.844 2.120 1.00 93.50 213 ASP A CA 1
ATOM 1646 C C . ASP A 1 213 ? -12.624 4.380 1.739 1.00 93.50 213 ASP A C 1
ATOM 1648 O O . ASP A 1 213 ? -12.240 3.464 2.472 1.00 93.50 213 ASP A O 1
ATOM 1652 N N . ASP A 1 214 ? -13.120 4.152 0.513 1.00 94.81 214 ASP A N 1
ATOM 1653 C CA . ASP A 1 214 ? -13.208 2.823 -0.104 1.00 94.81 214 ASP A CA 1
ATOM 1654 C C . ASP A 1 214 ? -11.828 2.125 -0.109 1.00 94.81 214 ASP A C 1
ATOM 1656 O O . ASP A 1 214 ? -11.747 0.932 0.181 1.00 94.81 214 ASP A O 1
ATOM 1660 N N . ALA A 1 215 ? -10.724 2.841 -0.370 1.00 96.25 215 ALA A N 1
ATOM 1661 C CA . ALA A 1 215 ? -9.371 2.269 -0.332 1.00 96.25 215 ALA A CA 1
ATOM 1662 C C . ALA A 1 215 ? -8.910 1.901 1.092 1.00 96.25 215 ALA A C 1
ATOM 1664 O O . ALA A 1 215 ? -8.214 0.898 1.276 1.00 96.25 215 ALA A O 1
ATOM 1665 N N . GLY A 1 216 ? -9.348 2.658 2.102 1.00 94.31 216 GLY A N 1
ATOM 1666 C CA . GLY A 1 216 ? -9.163 2.331 3.516 1.00 94.31 216 GLY A CA 1
ATOM 1667 C C . GLY A 1 216 ? -9.846 1.023 3.933 1.00 94.31 216 GLY A C 1
ATOM 1668 O O . GLY A 1 216 ? -9.319 0.299 4.776 1.00 94.31 216 GLY A O 1
ATOM 1669 N N . SER A 1 217 ? -10.962 0.644 3.297 1.00 94.31 217 SER A N 1
ATOM 1670 C CA . SER A 1 217 ? -11.619 -0.643 3.583 1.00 94.31 217 SER A CA 1
ATOM 1671 C C . SER A 1 217 ? -10.741 -1.856 3.223 1.00 94.31 217 SER A C 1
ATOM 1673 O O . SER A 1 217 ? -10.638 -2.794 4.014 1.00 94.31 217 SER A O 1
ATOM 1675 N N . TYR A 1 218 ? -10.009 -1.802 2.101 1.00 95.25 218 TYR A N 1
ATOM 1676 C CA . TYR A 1 218 ? -9.045 -2.842 1.715 1.00 95.25 218 TYR A CA 1
ATOM 1677 C C . TYR A 1 218 ? -7.849 -2.906 2.669 1.00 95.25 218 TYR A C 1
ATOM 1679 O O . TYR A 1 218 ? -7.354 -3.998 2.951 1.00 95.25 218 TYR A O 1
ATOM 1687 N N . PHE A 1 219 ? -7.408 -1.765 3.216 1.00 94.50 219 PHE A N 1
ATOM 1688 C CA . PHE A 1 219 ? -6.399 -1.765 4.278 1.00 94.50 219 PHE A CA 1
ATOM 1689 C C . PHE A 1 219 ? -6.884 -2.574 5.484 1.00 94.50 219 PHE A C 1
ATOM 1691 O O . PHE A 1 219 ? -6.140 -3.423 5.957 1.00 94.50 219 PHE A O 1
ATOM 1698 N N . TRP A 1 220 ? -8.132 -2.403 5.926 1.00 92.62 220 TRP A N 1
ATOM 1699 C CA . TRP A 1 220 ? -8.695 -3.174 7.041 1.00 92.62 220 TRP A CA 1
ATOM 1700 C C . TRP A 1 220 ? -8.990 -4.647 6.740 1.00 92.62 220 TRP A C 1
ATOM 1702 O O . TRP A 1 220 ? -9.030 -5.439 7.675 1.00 92.62 220 TRP A O 1
ATOM 1712 N N . GLY A 1 221 ? -9.202 -5.029 5.478 1.00 91.44 221 GLY A N 1
ATOM 1713 C CA . GLY A 1 221 ? -9.272 -6.445 5.092 1.00 91.44 221 GLY A CA 1
ATOM 1714 C C . GLY A 1 221 ? -7.910 -7.131 5.226 1.00 91.44 221 GLY A C 1
ATOM 1715 O O . GLY A 1 221 ? -7.803 -8.241 5.747 1.00 91.44 221 GLY A O 1
ATOM 1716 N N . VAL A 1 222 ? -6.847 -6.428 4.819 1.00 90.94 222 VAL A N 1
ATOM 1717 C CA . VAL A 1 22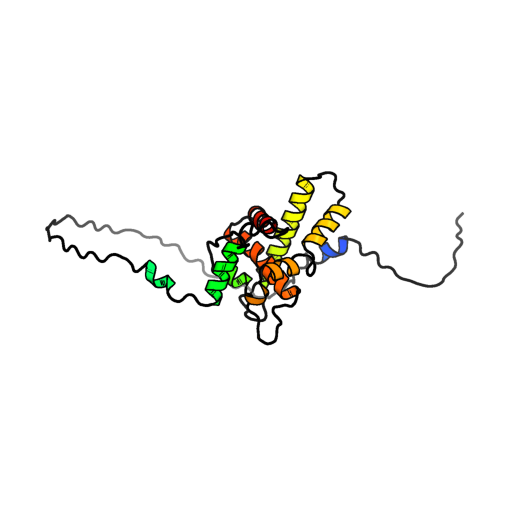2 ? -5.463 -6.894 4.951 1.00 90.94 222 VAL A CA 1
ATOM 1718 C C . VAL A 1 222 ? -4.995 -6.865 6.410 1.00 90.94 222 VAL A C 1
ATOM 1720 O O . VAL A 1 222 ? -4.480 -7.870 6.905 1.00 90.94 222 VAL A O 1
ATOM 1723 N N . HIS A 1 223 ? -5.146 -5.734 7.093 1.00 86.56 223 HIS A N 1
ATOM 1724 C CA . HIS A 1 223 ? -4.644 -5.455 8.437 1.00 86.56 223 HIS A CA 1
ATOM 1725 C C . HIS A 1 223 ? -5.514 -6.115 9.515 1.00 86.56 223 HIS A C 1
ATOM 1727 O O . HIS A 1 223 ? -6.717 -5.883 9.590 1.00 86.56 223 HIS A O 1
ATOM 1733 N N . GLY A 1 224 ? -4.906 -6.927 10.383 1.00 73.88 224 GLY A N 1
ATOM 1734 C CA . GLY A 1 224 ? -5.634 -7.685 11.413 1.00 73.88 224 GLY A CA 1
ATOM 1735 C C . GLY A 1 224 ? -6.100 -9.087 10.990 1.00 73.88 224 GLY A C 1
ATOM 1736 O O . GLY A 1 224 ? -6.696 -9.787 11.802 1.00 73.88 224 GLY A O 1
ATOM 1737 N N . GLY A 1 225 ? -5.771 -9.542 9.774 1.00 58.00 225 GLY A N 1
ATOM 1738 C CA . GLY A 1 225 ? -5.735 -10.977 9.462 1.00 58.00 225 GLY A CA 1
ATOM 1739 C C . GLY A 1 225 ? -7.010 -11.621 8.903 1.00 58.00 225 GLY A C 1
ATOM 1740 O O . GLY A 1 225 ? -7.120 -12.839 8.970 1.00 58.00 225 GLY A O 1
ATOM 1741 N N . GLN A 1 226 ? -7.931 -10.869 8.289 1.00 45.97 226 GLN A N 1
ATOM 1742 C CA . GLN A 1 226 ? -9.050 -11.449 7.516 1.00 45.97 226 GLN A CA 1
ATOM 1743 C C . GLN A 1 226 ? -8.695 -11.781 6.049 1.00 45.97 226 GLN A C 1
ATOM 1745 O O . GLN A 1 226 ? -9.569 -11.868 5.189 1.00 45.97 226 GLN A O 1
ATOM 1750 N N . VAL A 1 227 ? -7.417 -12.054 5.763 1.00 43.38 227 VAL A N 1
ATOM 1751 C CA . VAL A 1 227 ? -6.971 -12.613 4.477 1.00 43.38 227 VAL A CA 1
ATOM 1752 C C . VAL A 1 227 ? -6.714 -14.107 4.651 1.00 43.38 227 VAL A C 1
ATOM 1754 O O . VAL A 1 227 ? -5.665 -14.497 5.160 1.00 43.38 227 VAL A O 1
ATOM 1757 N N . GLY A 1 228 ? -7.656 -14.934 4.195 1.00 38.62 228 GLY A N 1
ATOM 1758 C CA . GLY A 1 228 ? -7.436 -16.373 4.019 1.00 38.62 228 GLY A CA 1
ATOM 1759 C C . GLY A 1 228 ? -7.861 -17.275 5.179 1.00 38.62 228 GLY A C 1
ATOM 1760 O O . GLY A 1 228 ? -7.063 -18.061 5.683 1.00 38.62 228 GLY A O 1
ATOM 1761 N N . GLY A 1 229 ? -9.158 -17.287 5.498 1.00 38.66 229 GLY A N 1
ATOM 1762 C CA . GLY A 1 229 ? -9.776 -18.593 5.743 1.00 38.66 229 GLY A CA 1
ATOM 1763 C C . GLY A 1 229 ? -9.667 -19.427 4.457 1.00 38.66 229 GLY A C 1
ATOM 1764 O O . GLY A 1 229 ? -9.881 -18.879 3.379 1.00 38.66 229 GLY A O 1
ATOM 1765 N N . ALA A 1 230 ? -9.325 -20.714 4.576 1.00 37.91 230 ALA A N 1
ATOM 1766 C CA . ALA A 1 230 ? -8.953 -21.622 3.479 1.00 37.91 230 ALA A CA 1
ATOM 1767 C C . ALA A 1 230 ? -7.582 -21.355 2.812 1.00 37.91 230 ALA A C 1
ATOM 1769 O O . ALA A 1 230 ? -7.499 -20.923 1.668 1.00 37.91 230 ALA A O 1
ATOM 1770 N N . LEU A 1 231 ? -6.505 -21.742 3.507 1.00 39.81 231 LEU A N 1
ATOM 1771 C CA . LEU A 1 231 ? -5.402 -22.533 2.928 1.00 39.81 231 LEU A CA 1
ATOM 1772 C C . LEU A 1 231 ? -4.728 -23.352 4.048 1.00 39.81 231 LEU A C 1
ATOM 1774 O O . LEU A 1 231 ? -3.606 -23.093 4.474 1.00 39.81 231 LEU A O 1
ATOM 1778 N N . ALA A 1 232 ? -5.482 -24.327 4.557 1.00 31.73 232 ALA A N 1
ATOM 1779 C CA . ALA A 1 232 ? -5.000 -25.382 5.442 1.00 31.73 232 ALA A CA 1
ATOM 1780 C C . ALA A 1 232 ? -5.625 -26.712 4.991 1.00 31.73 232 ALA A C 1
ATOM 1782 O O . ALA A 1 232 ? -6.689 -27.100 5.474 1.00 31.73 232 ALA A O 1
ATOM 1783 N N . MET A 1 233 ? -4.974 -27.346 4.015 1.00 34.31 233 MET A N 1
ATOM 1784 C CA . MET A 1 233 ? -5.063 -28.764 3.644 1.00 34.31 233 MET A CA 1
ATOM 1785 C C . MET A 1 233 ? -3.680 -29.190 3.152 1.00 34.31 233 MET A C 1
ATOM 1787 O O . MET A 1 233 ? -3.063 -2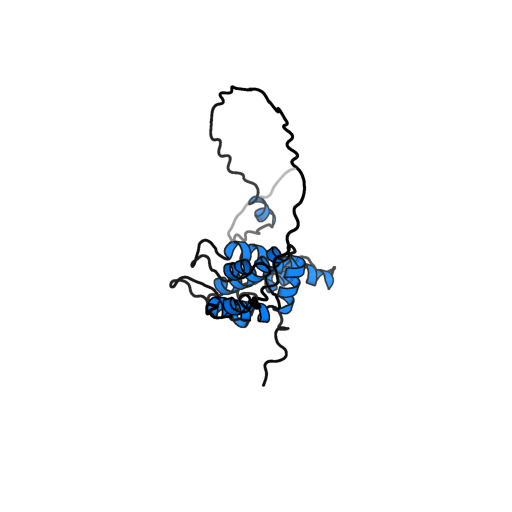8.361 2.444 1.00 34.31 233 MET A O 1
#

Sequence (233 aa):
MMLLWLFSSRRGRRSQAITVDMVMSMILNPQESHSNSRTKGKDCRKVKMAPRCFALFTIFVFAIIPHIQGIATNDQRAQISVRSSPFETALAVLQEQIGYKFRKPGLLRRSMTHASFSEENNRALSILGANVIETSASLRLLEKDLEISAKELNRRVSELSKVESSCAADGLRLGLHKVVRVSPKTNSTTPLVVCGAFRAIFGAIAIDLGKSDDAGSYFWGVHGGQVGGALAM

Foldseek 3Di:
DDDDDDDDDDDDDDDDPDDPVVVVVVPDDDDPPPDDDDDDDDDDDDDDDDDDDDDDDDDDDDDDDDDDPPPPPPCVVPPVPPDDDPLNVLLVVLCLQLVHDFPPSVLLVQLLEDPQQDPSHLQVLLVLLLVLQLVLLLVVVCVVPVPDDPVRSVVRSCQCSPQPNHLLVLLVVSVSLVNRDHPPVDRSSPSCNSSSSSSSVLSSVCVRVVHSNVSNVSVVCSGPDVRDPDDDD